Protein AF-A0A2E5F672-F1 (afdb_monomer_lite)

Secondary structure (DSSP, 8-state):
---PPP------HHHHHHHHHHHHHHHHHHHHHHHTT---HHHHHHHHHHHHHHHHTTSS-HHHHHHHHHHHHHHHHHHHHTTTTSHHHHHHHHHHHHHHHHHHHHHHHHHHHHHHHHHHHHHHHHTTT----HHHHHS--HHHHHHHHHHHTT--EEEPPS--GGGGTTGGGSTTT-EEEEEEEETTSSS-EEEEEEEE--BTTB--EEEEEEEEE-TTS-TTPPPPEEEEEEEEPTTTTS-EEEEEEEE-GGGHHHHHHHHH-HHHHHHHHHH-EEEEEEETTTEEEEEEEEEEESS-----SHHHHHHHHHHHHHHHHS---

Structure (mmCIF, N/CA/C/O backbone):
data_AF-A0A2E5F672-F1
#
_entry.id   AF-A0A2E5F672-F1
#
loop_
_atom_site.group_PDB
_atom_site.id
_atom_site.type_symbol
_atom_site.label_atom_id
_atom_site.label_alt_id
_atom_site.label_comp_id
_atom_site.label_asym_id
_atom_site.label_entity_id
_atom_site.label_seq_id
_atom_site.pdbx_PDB_ins_code
_atom_site.Cartn_x
_atom_site.Cartn_y
_atom_site.Cartn_z
_atom_site.occupancy
_atom_site.B_iso_or_equiv
_atom_site.auth_seq_id
_atom_site.auth_comp_id
_atom_site.auth_asym_id
_atom_site.auth_atom_id
_atom_site.pdbx_PDB_model_num
ATOM 1 N N . MET A 1 1 ? -43.386 17.814 69.666 1.00 37.91 1 MET A N 1
ATOM 2 C CA . MET A 1 1 ? -42.452 18.425 68.698 1.00 37.91 1 MET A CA 1
ATOM 3 C C . MET A 1 1 ? -41.967 17.305 67.784 1.00 37.91 1 MET A C 1
ATOM 5 O O . MET A 1 1 ? -41.145 16.505 68.204 1.00 37.91 1 MET A O 1
ATOM 9 N N . VAL A 1 2 ? -42.612 17.131 66.627 1.00 33.97 2 VAL A N 1
ATOM 10 C CA . VAL A 1 2 ? -42.398 15.990 65.718 1.00 33.97 2 VAL A CA 1
ATOM 11 C C . VAL A 1 2 ? -41.401 16.414 64.642 1.00 33.97 2 VAL A C 1
ATOM 13 O O . VAL A 1 2 ? -41.709 17.280 63.827 1.00 33.97 2 VAL A O 1
ATOM 16 N N . LEU A 1 3 ? -40.201 15.833 64.662 1.00 33.72 3 LEU A N 1
ATOM 17 C CA . LEU A 1 3 ? -39.191 16.004 63.618 1.00 33.72 3 LEU A CA 1
ATOM 18 C C . LEU A 1 3 ? -39.599 15.189 62.383 1.00 33.72 3 LEU A C 1
ATOM 20 O O . LEU A 1 3 ? -39.671 13.963 62.435 1.00 33.72 3 LEU A O 1
ATOM 24 N N . HIS A 1 4 ? -39.873 15.886 61.279 1.00 38.38 4 HIS A N 1
ATOM 25 C CA . HIS A 1 4 ? -40.000 15.295 59.949 1.00 38.38 4 HIS A CA 1
ATOM 26 C C . HIS A 1 4 ? -38.628 14.794 59.481 1.00 38.38 4 HIS A C 1
ATOM 28 O O . HIS A 1 4 ? -37.692 15.578 59.326 1.00 38.38 4 HIS A O 1
ATOM 34 N N . GLY A 1 5 ? -38.519 13.486 59.243 1.00 35.78 5 GLY A N 1
ATOM 35 C CA . GLY A 1 5 ? -37.379 12.886 58.559 1.00 35.78 5 GLY A CA 1
ATOM 36 C C . GLY A 1 5 ? -37.403 13.241 57.073 1.00 35.78 5 GLY A C 1
ATOM 37 O O . GLY A 1 5 ? -38.335 12.881 56.357 1.00 35.78 5 GLY A O 1
ATOM 38 N N . ALA A 1 6 ? -36.374 13.948 56.611 1.00 39.25 6 ALA A N 1
ATOM 39 C CA . ALA A 1 6 ? -36.134 14.185 55.195 1.00 39.25 6 ALA A CA 1
ATOM 40 C C . ALA A 1 6 ? -35.612 12.896 54.536 1.00 39.25 6 ALA A C 1
ATOM 42 O O . ALA A 1 6 ? -34.534 12.403 54.867 1.00 39.25 6 ALA A O 1
ATOM 43 N N . HIS A 1 7 ? -36.380 12.355 53.591 1.00 37.78 7 HIS A N 1
ATOM 44 C CA . HIS A 1 7 ? -35.945 11.279 52.705 1.00 37.78 7 HIS A CA 1
ATOM 45 C C . HIS A 1 7 ? -34.949 11.841 51.678 1.00 37.78 7 HIS A C 1
ATOM 47 O O . HIS A 1 7 ? -35.334 12.528 50.733 1.00 37.78 7 HIS A O 1
ATOM 53 N N . LEU A 1 8 ? -33.661 11.540 51.850 1.00 38.91 8 LEU A N 1
ATOM 54 C CA . LEU A 1 8 ? -32.646 11.741 50.814 1.00 38.91 8 LEU A CA 1
ATOM 55 C C . LEU A 1 8 ? -32.784 10.628 49.766 1.00 38.91 8 LEU A C 1
ATOM 57 O O . LEU A 1 8 ? -32.642 9.441 50.057 1.00 38.91 8 LEU A O 1
ATOM 61 N N . SER A 1 9 ? -33.116 11.035 48.544 1.00 47.94 9 SER A N 1
ATOM 62 C CA . SER A 1 9 ? -33.327 10.185 47.376 1.00 47.94 9 SER A CA 1
ATOM 63 C C . SER A 1 9 ? -32.081 9.365 47.029 1.00 47.94 9 SER A C 1
ATOM 65 O O . SER A 1 9 ? -31.012 9.922 46.776 1.00 47.94 9 SER A O 1
ATOM 67 N N . GLY A 1 10 ? -32.239 8.041 46.959 1.00 42.91 10 GLY A N 1
ATOM 68 C CA . GLY A 1 10 ? -31.202 7.109 46.531 1.00 42.91 10 GLY A CA 1
ATOM 69 C C . GLY A 1 10 ? -30.837 7.300 45.061 1.00 42.91 10 GLY A C 1
ATOM 70 O O . GLY A 1 10 ? -31.534 6.830 44.162 1.00 42.91 10 GLY A O 1
ATOM 71 N N . ILE A 1 11 ? -29.713 7.962 44.803 1.00 48.47 11 ILE A N 1
ATOM 72 C CA . ILE A 1 11 ? -29.070 7.919 43.492 1.00 48.47 11 ILE A CA 1
ATOM 73 C C . ILE A 1 11 ? -28.435 6.531 43.370 1.00 48.47 11 ILE A C 1
ATOM 75 O O . ILE A 1 11 ? -27.501 6.199 44.096 1.00 48.47 11 ILE A O 1
ATOM 79 N N . SER A 1 12 ? -28.961 5.691 42.473 1.00 58.66 12 SER A N 1
ATOM 80 C CA . SER A 1 12 ? -28.410 4.353 42.238 1.00 58.66 12 SER A CA 1
ATOM 81 C C . SER A 1 12 ? -26.934 4.453 41.848 1.00 58.66 12 SER A C 1
ATOM 83 O O . SER A 1 12 ? -26.592 5.252 40.971 1.00 58.66 12 SER A O 1
ATOM 85 N N . VAL A 1 13 ? -26.086 3.599 42.422 1.00 55.53 13 VAL A N 1
ATOM 86 C CA . VAL A 1 13 ? -24.633 3.539 42.169 1.00 55.53 13 VAL A CA 1
ATOM 87 C C . VAL A 1 13 ? -24.298 3.542 40.666 1.00 55.53 13 VAL A C 1
ATOM 89 O O . VAL A 1 13 ? -23.354 4.206 40.245 1.00 55.53 13 VAL A O 1
ATOM 92 N N . GLY A 1 14 ? -25.125 2.905 39.827 1.00 54.97 14 GLY A N 1
ATOM 93 C CA . GLY A 1 14 ? -24.949 2.897 38.369 1.00 54.97 14 GLY A CA 1
ATOM 94 C C . GLY A 1 14 ? -25.036 4.276 37.696 1.00 54.97 14 GLY A C 1
ATOM 95 O O . GLY A 1 14 ? -24.309 4.534 36.741 1.00 54.97 14 GLY A O 1
ATOM 96 N N . ARG A 1 15 ? -25.858 5.198 38.217 1.00 55.69 15 ARG A N 1
ATOM 97 C CA . ARG A 1 15 ? -25.961 6.576 37.700 1.00 55.69 15 ARG A CA 1
ATOM 98 C C . ARG A 1 15 ? -24.736 7.412 38.057 1.00 55.69 15 ARG A C 1
ATOM 100 O O . ARG A 1 15 ? -24.274 8.180 37.223 1.00 55.69 15 ARG A O 1
ATOM 107 N N . VAL A 1 16 ? -24.176 7.216 39.251 1.00 59.97 16 VAL A N 1
ATOM 108 C CA . VAL A 1 16 ? -22.933 7.887 39.667 1.00 59.97 16 VAL A CA 1
ATOM 109 C C . VAL A 1 16 ? -21.767 7.436 38.785 1.00 59.97 16 VAL A C 1
ATOM 111 O O . VAL A 1 16 ? -21.009 8.269 38.295 1.00 59.97 16 VAL A O 1
ATOM 114 N N . ILE A 1 17 ? -21.672 6.133 38.499 1.00 59.62 17 ILE A N 1
ATOM 115 C CA . ILE A 1 17 ? -20.639 5.579 37.612 1.00 59.62 17 ILE A CA 1
ATOM 116 C C . ILE A 1 17 ? -20.779 6.122 36.183 1.00 59.62 17 ILE A C 1
ATOM 118 O O . ILE A 1 17 ? -19.780 6.514 35.586 1.00 59.62 17 ILE A O 1
ATOM 122 N N . ALA A 1 18 ? -21.999 6.195 35.643 1.00 55.78 18 ALA A N 1
ATOM 123 C CA . ALA A 1 18 ? -22.232 6.718 34.296 1.00 55.78 18 ALA A CA 1
ATOM 124 C C . ALA A 1 18 ? -21.865 8.208 34.169 1.00 55.78 18 ALA A C 1
ATOM 126 O O . ALA A 1 18 ? -21.240 8.602 33.186 1.00 55.78 18 ALA A O 1
ATOM 127 N N . ILE A 1 19 ? -22.194 9.024 35.177 1.00 62.91 19 ILE A N 1
ATOM 128 C CA . ILE A 1 19 ? -21.843 10.452 35.206 1.00 62.91 19 ILE A CA 1
ATOM 129 C C . ILE A 1 19 ? -20.322 10.632 35.278 1.00 62.91 19 ILE A C 1
ATOM 131 O O . ILE A 1 19 ? -19.763 11.421 34.521 1.00 62.91 19 ILE A O 1
ATOM 135 N N . LEU A 1 20 ? -19.634 9.865 36.130 1.00 60.47 20 LEU A N 1
ATOM 136 C CA . LEU A 1 20 ? -18.173 9.924 36.233 1.00 60.47 20 LEU A CA 1
ATOM 137 C C . LEU A 1 20 ? -17.479 9.451 34.948 1.00 60.47 20 LEU A C 1
ATOM 139 O O . LEU A 1 20 ? -16.497 10.059 34.531 1.00 60.47 20 LEU A O 1
ATOM 143 N N . ALA A 1 21 ? -18.004 8.413 34.290 1.00 61.09 21 ALA A N 1
ATOM 144 C CA . ALA A 1 21 ? -17.495 7.952 33.001 1.00 61.09 21 ALA A CA 1
ATOM 145 C C . ALA A 1 21 ? -17.683 9.010 31.903 1.00 61.09 21 ALA A C 1
ATOM 147 O O . ALA A 1 21 ? -16.760 9.251 31.131 1.00 61.09 21 ALA A O 1
ATOM 148 N N . PHE A 1 22 ? -18.837 9.683 31.863 1.00 59.50 22 PHE A N 1
ATOM 149 C CA . PHE A 1 22 ? -19.094 10.764 30.912 1.00 59.50 22 PHE A CA 1
ATOM 150 C C . PHE A 1 22 ? -18.155 11.956 31.135 1.00 59.50 22 PHE A C 1
ATOM 152 O O . PHE A 1 22 ? -17.544 12.432 30.186 1.00 59.50 22 PHE A O 1
ATOM 159 N N . ILE A 1 23 ? -17.956 12.383 32.388 1.00 62.12 23 ILE A N 1
ATOM 160 C CA . ILE A 1 23 ? -17.014 13.461 32.729 1.00 62.12 23 ILE A CA 1
ATOM 161 C C . ILE A 1 23 ? -15.579 13.077 32.340 1.00 62.12 23 ILE A C 1
ATOM 163 O O . ILE A 1 23 ? -14.858 13.898 31.780 1.00 62.12 23 ILE A O 1
ATOM 167 N N . ALA A 1 24 ? -15.169 11.828 32.585 1.00 58.53 24 ALA A N 1
ATOM 168 C CA . ALA A 1 24 ? -13.842 11.345 32.213 1.00 58.53 24 ALA A CA 1
ATOM 169 C C . ALA A 1 24 ? -13.641 11.286 30.689 1.00 58.53 24 ALA A C 1
ATOM 171 O O . ALA A 1 24 ? -12.571 11.648 30.209 1.00 58.53 24 ALA A O 1
ATOM 172 N N . VAL A 1 25 ? -14.659 10.870 29.927 1.00 53.84 25 VAL A N 1
ATOM 173 C CA . VAL A 1 25 ? -14.614 10.852 28.456 1.00 53.84 25 VAL A CA 1
ATOM 174 C C . VAL A 1 25 ? -14.587 12.271 27.893 1.00 53.84 25 VAL A C 1
ATOM 176 O O . VAL A 1 25 ? -13.768 12.539 27.023 1.00 53.84 25 VAL A O 1
ATOM 179 N N . SER A 1 26 ? -15.399 13.194 28.411 1.00 45.66 26 SER A N 1
ATOM 180 C CA . SER A 1 26 ? -15.383 14.597 27.977 1.00 45.66 26 SER A CA 1
ATOM 181 C C . SER A 1 26 ? -14.050 15.276 28.297 1.00 45.66 26 SER A C 1
ATOM 183 O O . SER A 1 26 ? -13.453 15.884 27.417 1.00 45.66 26 SER A O 1
ATOM 185 N N . ALA A 1 27 ? -13.510 15.078 29.504 1.00 49.91 27 ALA A N 1
ATOM 186 C CA . ALA A 1 27 ? -12.188 15.589 29.863 1.00 49.91 27 ALA A CA 1
ATOM 187 C C . ALA A 1 27 ? -11.070 14.958 29.015 1.00 49.91 27 ALA A C 1
ATOM 189 O O . ALA A 1 27 ? -10.107 15.632 28.659 1.00 49.91 27 ALA A O 1
ATOM 190 N N . TYR A 1 28 ? -11.189 13.674 28.659 1.00 44.94 28 TYR A N 1
ATOM 191 C CA . TYR A 1 28 ? -10.257 13.013 27.747 1.00 44.94 28 TYR A CA 1
ATOM 192 C C . TYR A 1 28 ? -10.353 13.582 26.326 1.00 44.94 28 TYR A C 1
ATOM 194 O O . TYR A 1 28 ? -9.321 13.828 25.712 1.00 44.94 28 TYR A O 1
ATOM 202 N N . LEU A 1 29 ? -11.559 13.839 25.815 1.00 41.09 29 LEU A N 1
ATOM 203 C CA . LEU A 1 29 ? -11.769 14.435 24.494 1.00 41.09 29 LEU A CA 1
ATOM 204 C C . LEU A 1 29 ? -11.240 15.874 24.422 1.00 41.09 29 LEU A C 1
ATOM 206 O O . LEU A 1 29 ? -10.562 16.203 23.451 1.00 41.09 29 LEU A O 1
ATOM 210 N N . ASP A 1 30 ? -11.439 16.683 25.464 1.00 35.91 30 ASP A N 1
ATOM 211 C CA . ASP A 1 30 ? -10.866 18.034 25.557 1.00 35.91 30 ASP A CA 1
ATOM 212 C C . ASP A 1 30 ? -9.329 17.995 25.631 1.00 35.91 30 ASP A C 1
ATOM 214 O O . ASP A 1 30 ? -8.643 18.784 24.980 1.00 35.91 30 ASP A O 1
ATOM 218 N N . VAL A 1 31 ? -8.752 17.030 26.359 1.00 40.56 31 VAL A N 1
ATOM 219 C CA . VAL A 1 31 ? -7.294 16.812 26.404 1.00 40.56 31 VAL A CA 1
ATOM 220 C C . VAL A 1 31 ? -6.748 16.321 25.061 1.00 40.56 31 VAL A C 1
ATOM 222 O O . VAL A 1 31 ? -5.657 16.731 24.669 1.00 40.56 31 VAL A O 1
ATOM 225 N N . VAL A 1 32 ? -7.485 15.484 24.327 1.00 34.91 32 VAL A N 1
ATOM 226 C CA . VAL A 1 32 ? -7.112 15.049 22.971 1.00 34.91 32 VAL A CA 1
ATOM 227 C C . VAL A 1 32 ? -7.189 16.216 21.984 1.00 34.91 32 VAL A C 1
ATOM 229 O O . VAL A 1 32 ? -6.300 16.336 21.145 1.00 34.91 32 VAL A O 1
ATOM 232 N N . HIS A 1 33 ? -8.164 17.121 22.127 1.00 31.34 33 HIS A N 1
ATOM 233 C CA . HIS A 1 33 ? -8.234 18.355 21.337 1.00 31.34 33 HIS A CA 1
ATOM 234 C C . HIS A 1 33 ? -7.035 19.278 21.603 1.00 31.34 33 HIS A C 1
ATOM 236 O O . HIS A 1 33 ? -6.452 19.804 20.665 1.00 31.34 33 HIS A O 1
ATOM 242 N N . VAL A 1 34 ? -6.591 19.402 22.860 1.00 36.34 34 VAL A N 1
ATOM 243 C CA . VAL A 1 34 ? -5.393 20.189 23.224 1.00 36.34 34 VAL A CA 1
ATOM 244 C C . VAL A 1 34 ? -4.081 19.478 22.846 1.00 36.34 34 VAL A C 1
ATOM 246 O O . VAL A 1 34 ? -3.068 20.124 22.594 1.00 36.34 34 VAL A O 1
ATOM 249 N N . SER A 1 35 ? -4.070 18.144 22.787 1.00 34.16 35 SER A N 1
ATOM 250 C CA . SER A 1 35 ? -2.908 17.357 22.347 1.00 34.16 35 SER A CA 1
ATOM 251 C C . SER A 1 35 ? -2.742 17.315 20.825 1.00 34.16 35 SER A C 1
ATOM 253 O O . SER A 1 35 ? -1.660 16.947 20.367 1.00 34.16 35 SER A O 1
ATOM 255 N N . ALA A 1 36 ? -3.772 17.669 20.051 1.00 33.28 36 ALA A N 1
ATOM 256 C CA . ALA A 1 36 ? -3.707 17.723 18.590 1.00 33.28 36 ALA A CA 1
ATOM 257 C C . ALA A 1 36 ? -2.800 18.859 18.075 1.00 33.28 36 ALA A C 1
ATOM 259 O O . ALA A 1 36 ? -2.268 18.754 16.974 1.00 33.28 36 ALA A O 1
ATOM 260 N N . ASP A 1 37 ? -2.541 19.878 18.902 1.00 43.09 37 ASP A N 1
ATOM 261 C CA . ASP A 1 37 ? -1.686 21.025 18.568 1.00 43.09 37 ASP A CA 1
ATOM 262 C C . ASP A 1 37 ? -0.223 20.854 19.017 1.00 43.09 37 ASP A C 1
ATOM 264 O O . ASP A 1 37 ? 0.570 21.787 18.929 1.00 43.09 37 ASP A O 1
ATOM 268 N N . HIS A 1 38 ? 0.185 19.685 19.521 1.00 49.69 38 HIS A N 1
ATOM 269 C CA . HIS A 1 38 ? 1.552 19.474 20.004 1.00 49.69 38 HIS A CA 1
ATOM 270 C C . HIS A 1 38 ? 2.356 18.556 19.090 1.00 49.69 38 HIS A C 1
ATOM 272 O O . HIS A 1 38 ? 2.458 17.350 19.297 1.00 49.69 38 HIS A O 1
ATOM 278 N N . ILE A 1 39 ? 3.003 19.173 18.108 1.00 56.88 39 ILE A N 1
ATOM 279 C CA . ILE A 1 39 ? 4.014 18.527 17.270 1.00 56.88 39 ILE A CA 1
ATOM 280 C C . ILE A 1 39 ? 5.308 18.458 18.059 1.00 56.88 39 ILE A C 1
ATOM 282 O O . ILE A 1 39 ? 5.780 19.461 18.598 1.00 56.88 39 ILE A O 1
ATOM 286 N N . SER A 1 40 ? 5.888 17.268 18.157 1.00 62.19 40 SER A N 1
ATOM 287 C CA . SER A 1 40 ? 7.189 17.118 18.794 1.00 62.19 40 SER A CA 1
ATOM 288 C C . SER A 1 40 ? 8.291 17.714 17.911 1.00 62.19 40 SER A C 1
ATOM 290 O O . SER A 1 40 ? 8.248 17.589 16.691 1.00 62.19 40 SER A O 1
ATOM 292 N N . LYS A 1 41 ? 9.367 18.243 18.515 1.00 61.84 41 LYS A N 1
ATOM 293 C CA . LYS A 1 41 ? 10.566 18.715 17.779 1.00 61.84 41 LYS A CA 1
ATOM 294 C C . LYS A 1 41 ? 11.104 17.694 16.763 1.00 61.84 41 LYS A C 1
ATOM 296 O O . LYS A 1 41 ? 11.729 18.045 15.767 1.00 61.84 41 LYS A O 1
ATOM 301 N N . LYS A 1 42 ? 10.900 16.400 17.034 1.00 62.47 42 LYS A N 1
ATOM 302 C CA . LYS A 1 42 ? 11.301 15.307 16.144 1.00 62.47 42 LYS A CA 1
ATOM 303 C C . LYS A 1 42 ? 10.433 15.248 14.890 1.00 62.47 42 LYS A C 1
ATOM 305 O O . LYS A 1 42 ? 10.960 14.986 13.814 1.00 62.47 42 LYS A O 1
ATOM 310 N N . GLU A 1 43 ? 9.133 15.455 15.040 1.00 59.34 43 GLU A N 1
ATOM 311 C CA . GLU A 1 43 ? 8.205 15.514 13.922 1.00 59.34 43 GLU A CA 1
ATOM 312 C C . GLU A 1 43 ? 8.430 16.811 13.129 1.00 59.34 43 GLU A C 1
ATOM 314 O O . GLU A 1 43 ? 8.578 16.705 11.917 1.00 59.34 43 GLU A O 1
ATOM 319 N N . SER A 1 44 ? 8.653 17.971 13.778 1.00 66.00 44 SER A N 1
ATOM 320 C CA . SER A 1 44 ? 9.041 19.244 13.118 1.00 66.00 44 SER A CA 1
ATOM 321 C C . SER A 1 44 ? 10.162 19.057 12.084 1.00 66.00 44 SER A C 1
ATOM 323 O O . SER A 1 44 ? 10.082 19.552 10.962 1.00 66.00 44 SER A O 1
ATOM 325 N N . ARG A 1 45 ? 11.186 18.260 12.416 1.00 66.69 45 ARG A N 1
ATOM 326 C CA . ARG A 1 45 ? 12.304 17.967 11.505 1.00 66.69 45 ARG A CA 1
ATOM 327 C C . ARG A 1 45 ? 11.928 17.073 10.321 1.00 66.69 45 ARG A C 1
ATOM 329 O O . ARG A 1 45 ? 12.426 17.290 9.224 1.00 66.69 45 ARG A O 1
ATOM 336 N N . VAL A 1 46 ? 11.068 16.074 10.530 1.00 67.94 46 VAL A N 1
ATOM 337 C CA . VAL A 1 46 ? 10.549 15.252 9.421 1.00 67.94 46 VAL A CA 1
ATOM 338 C C . VAL A 1 46 ? 9.745 16.129 8.455 1.00 67.94 46 VAL A C 1
ATOM 340 O O . VAL A 1 46 ? 9.829 15.923 7.249 1.00 67.94 46 VAL A O 1
ATOM 343 N N . TYR A 1 47 ? 9.044 17.147 8.964 1.00 70.88 47 TYR A N 1
ATOM 344 C CA . TYR A 1 47 ? 8.310 18.094 8.124 1.00 70.88 47 TYR A CA 1
ATOM 345 C C . TYR A 1 47 ? 9.212 19.044 7.360 1.00 70.88 47 TYR A C 1
ATOM 347 O O . TYR A 1 47 ? 8.950 19.262 6.185 1.00 70.88 47 TYR A O 1
ATOM 355 N N . LEU A 1 48 ? 10.296 19.536 7.962 1.00 76.62 48 LEU A N 1
ATOM 356 C CA . LEU A 1 48 ? 11.318 20.286 7.223 1.00 76.62 48 LEU A CA 1
ATOM 357 C C . LEU A 1 48 ? 11.832 19.483 6.018 1.00 76.62 48 LEU A C 1
ATOM 359 O O . LEU A 1 48 ? 11.867 19.995 4.906 1.00 76.62 48 LEU A O 1
ATOM 363 N N . GLU A 1 49 ? 12.135 18.194 6.205 1.00 74.94 49 GLU A N 1
ATOM 364 C CA . GLU A 1 49 ? 12.589 17.313 5.118 1.00 74.94 49 GLU A CA 1
ATOM 365 C C . GLU A 1 49 ? 11.509 17.022 4.054 1.00 74.94 49 GLU A C 1
ATOM 367 O O . GLU A 1 49 ? 11.839 16.669 2.918 1.00 74.94 49 GLU A O 1
ATOM 372 N N . GLU A 1 50 ? 10.224 17.096 4.408 1.00 72.94 50 GLU A N 1
ATOM 373 C CA . GLU A 1 50 ? 9.098 16.927 3.478 1.00 72.94 50 GLU A CA 1
ATOM 374 C C . GLU A 1 50 ? 8.844 18.218 2.689 1.00 72.94 50 GLU A C 1
ATOM 376 O O . GLU A 1 50 ? 8.804 18.169 1.466 1.00 72.94 50 GLU A O 1
ATOM 381 N N . ILE A 1 51 ? 8.804 19.372 3.361 1.00 73.25 51 ILE A N 1
ATOM 382 C CA . ILE A 1 51 ? 8.641 20.705 2.756 1.00 73.25 51 ILE A CA 1
ATOM 383 C C . ILE A 1 51 ? 9.779 21.009 1.779 1.00 73.25 51 ILE A C 1
ATOM 385 O O . ILE A 1 51 ? 9.531 21.461 0.663 1.00 73.25 51 ILE A O 1
ATOM 389 N N . ASP A 1 52 ? 11.021 20.702 2.161 1.00 77.62 52 ASP A N 1
ATOM 390 C CA . ASP A 1 52 ? 12.186 20.850 1.285 1.00 77.62 52 ASP A CA 1
ATOM 391 C C . ASP A 1 52 ? 12.089 19.970 0.040 1.00 77.62 52 ASP A C 1
ATOM 393 O O . ASP A 1 52 ? 12.581 20.342 -1.025 1.00 77.62 52 ASP A O 1
ATOM 397 N N . ARG A 1 53 ? 11.510 18.773 0.174 1.00 75.31 53 ARG A N 1
ATOM 398 C CA . ARG A 1 53 ? 11.338 17.845 -0.946 1.00 75.31 53 ARG A CA 1
ATOM 399 C C . ARG A 1 53 ? 10.274 18.360 -1.905 1.00 75.31 53 ARG A C 1
ATOM 401 O O . ARG A 1 53 ? 10.575 18.447 -3.088 1.00 75.31 53 ARG A O 1
ATOM 408 N N . GLU A 1 54 ? 9.117 18.757 -1.374 1.00 74.00 54 GLU A N 1
ATOM 409 C CA . GLU A 1 54 ? 8.000 19.330 -2.140 1.00 74.00 54 GLU A CA 1
ATOM 410 C C . GLU A 1 54 ? 8.407 20.629 -2.867 1.00 74.00 54 GLU A C 1
ATOM 412 O O . GLU A 1 54 ? 7.968 20.927 -3.974 1.00 74.00 54 GLU A O 1
ATOM 417 N N . TYR A 1 55 ? 9.286 21.437 -2.270 1.00 78.38 55 TYR A N 1
ATOM 418 C CA . TYR A 1 55 ? 9.817 22.616 -2.955 1.00 78.38 55 TYR A CA 1
ATOM 419 C C . TYR A 1 55 ? 10.805 22.244 -4.068 1.00 78.38 55 TYR A C 1
ATOM 421 O O . TYR A 1 55 ? 10.765 22.810 -5.158 1.00 78.38 55 TYR A O 1
ATOM 429 N N . LYS A 1 56 ? 11.684 21.263 -3.825 1.00 77.69 56 LYS A N 1
ATOM 430 C CA . LYS A 1 56 ? 12.688 20.817 -4.806 1.00 77.69 56 LYS A CA 1
ATOM 431 C C . LYS A 1 56 ? 12.090 20.082 -6.002 1.00 77.69 56 LYS A C 1
ATOM 433 O O . LYS A 1 56 ? 12.671 20.150 -7.081 1.00 77.69 56 LYS A O 1
ATOM 438 N N . ASP A 1 57 ? 10.989 19.361 -5.816 1.00 72.50 57 ASP A N 1
ATOM 439 C CA . ASP A 1 57 ? 10.291 18.662 -6.901 1.00 72.50 57 ASP A CA 1
ATOM 440 C C . ASP A 1 57 ? 9.276 19.549 -7.645 1.00 72.50 57 ASP A C 1
ATOM 442 O O . ASP A 1 57 ? 8.716 19.122 -8.653 1.00 72.50 57 ASP A O 1
ATOM 446 N N . GLY A 1 58 ? 9.103 20.802 -7.208 1.00 72.81 58 GLY A N 1
ATOM 447 C CA . GLY A 1 58 ? 8.235 21.791 -7.847 1.00 72.81 58 GLY A CA 1
ATOM 448 C C . GLY A 1 58 ? 6.755 21.657 -7.488 1.00 72.81 58 GLY A C 1
ATOM 449 O O . GLY A 1 58 ? 5.936 22.398 -8.030 1.00 72.81 58 GLY A O 1
ATOM 450 N N . THR A 1 59 ? 6.398 20.756 -6.570 1.00 61.41 59 THR A N 1
ATOM 451 C CA . THR A 1 59 ? 5.015 20.594 -6.094 1.00 61.41 59 THR A CA 1
ATOM 452 C C . THR A 1 59 ? 4.585 21.696 -5.119 1.00 61.41 59 THR A C 1
ATOM 454 O O . THR A 1 59 ? 3.389 21.867 -4.868 1.00 61.41 59 THR A O 1
ATOM 457 N N . LEU A 1 60 ? 5.536 22.481 -4.598 1.00 67.56 60 LEU A N 1
ATOM 458 C CA . LEU A 1 60 ? 5.298 23.588 -3.676 1.00 67.56 60 LEU A CA 1
ATOM 459 C C . LEU A 1 60 ? 5.780 24.928 -4.240 1.00 67.56 60 LEU A C 1
ATOM 461 O O . LEU A 1 60 ? 6.939 25.072 -4.629 1.00 67.56 60 LEU A O 1
ATOM 465 N N . SER A 1 61 ? 4.903 25.936 -4.233 1.00 80.19 61 SER A N 1
ATOM 466 C CA . SER A 1 61 ? 5.271 27.294 -4.643 1.00 80.19 61 SER A CA 1
ATOM 467 C C . SER A 1 61 ? 6.251 27.934 -3.649 1.00 80.19 61 SER A C 1
ATOM 469 O O . SER A 1 61 ? 6.294 27.573 -2.472 1.00 80.19 61 SER A O 1
ATOM 471 N N . ALA A 1 62 ? 7.029 28.921 -4.100 1.00 78.50 62 ALA A N 1
ATOM 472 C CA . ALA A 1 62 ? 7.954 29.648 -3.226 1.00 78.50 62 ALA A CA 1
ATOM 473 C C . ALA A 1 62 ? 7.230 30.397 -2.088 1.00 78.50 62 ALA A C 1
ATOM 475 O O . ALA A 1 62 ? 7.756 30.501 -0.977 1.00 78.50 62 ALA A O 1
ATOM 476 N N . GLU A 1 63 ? 6.017 30.891 -2.350 1.00 77.12 63 GLU A N 1
ATOM 477 C CA . GLU A 1 63 ? 5.177 31.560 -1.352 1.00 77.12 63 GLU A CA 1
ATOM 478 C C . GLU A 1 63 ? 4.681 30.567 -0.294 1.00 77.12 63 GLU A C 1
ATOM 480 O O . GLU A 1 63 ? 4.835 30.815 0.905 1.00 77.12 63 GLU A O 1
ATOM 485 N N . ASP A 1 64 ? 4.186 29.402 -0.724 1.00 74.44 64 ASP A N 1
ATOM 486 C CA . ASP A 1 64 ? 3.724 28.344 0.180 1.00 74.44 64 ASP A CA 1
ATOM 487 C C . ASP A 1 64 ? 4.873 27.741 0.993 1.00 74.44 64 ASP A C 1
ATOM 489 O O . ASP A 1 64 ? 4.706 27.436 2.175 1.00 74.44 64 ASP A O 1
ATOM 493 N N . TYR A 1 65 ? 6.052 27.592 0.386 1.00 79.56 65 TYR A N 1
ATOM 494 C CA . TYR A 1 65 ? 7.270 27.147 1.061 1.00 79.56 65 TYR A CA 1
ATOM 495 C C . TYR A 1 65 ? 7.642 28.092 2.206 1.00 79.56 65 TYR A C 1
ATOM 497 O O . TYR A 1 65 ? 7.829 27.653 3.342 1.00 79.56 65 TYR A O 1
ATOM 505 N N . LYS A 1 66 ? 7.657 29.404 1.944 1.00 81.12 66 LYS A N 1
ATOM 506 C CA . LYS A 1 66 ? 7.950 30.417 2.963 1.00 81.12 66 LYS A CA 1
ATOM 507 C C . LYS A 1 66 ? 6.898 30.436 4.075 1.00 81.12 66 LYS A C 1
ATOM 509 O O . LYS A 1 66 ? 7.262 30.493 5.246 1.00 81.12 66 LYS A O 1
ATOM 514 N N . ALA A 1 67 ? 5.613 30.344 3.731 1.00 75.81 67 ALA A N 1
ATOM 515 C CA . ALA A 1 67 ? 4.530 30.286 4.713 1.00 75.81 67 ALA A CA 1
ATOM 516 C C . ALA A 1 67 ? 4.617 29.037 5.610 1.00 75.81 67 ALA A C 1
ATOM 518 O O . ALA A 1 67 ? 4.406 29.118 6.821 1.00 75.81 67 ALA A O 1
ATOM 519 N N . LYS A 1 68 ? 4.971 27.884 5.032 1.00 78.69 68 LYS A N 1
ATOM 520 C CA . LYS A 1 68 ? 5.175 26.620 5.752 1.00 78.69 68 LYS A CA 1
ATOM 521 C C . LYS A 1 68 ? 6.388 26.663 6.687 1.00 78.69 68 LYS A C 1
ATOM 523 O O . LYS A 1 68 ? 6.280 26.186 7.816 1.00 78.69 68 LYS A O 1
ATOM 528 N N . LEU A 1 69 ? 7.505 27.252 6.249 1.00 82.19 69 LEU A N 1
ATOM 529 C CA . LEU A 1 69 ? 8.684 27.464 7.097 1.00 82.19 69 LEU A CA 1
ATOM 530 C C . LEU A 1 69 ? 8.380 28.404 8.264 1.00 82.19 69 LEU A C 1
ATOM 532 O O . LEU A 1 69 ? 8.637 28.043 9.409 1.00 82.19 69 LEU A O 1
ATOM 536 N N . GLN A 1 70 ? 7.761 29.555 7.986 1.00 81.19 70 GLN A N 1
ATOM 537 C CA . GLN A 1 70 ? 7.412 30.533 9.016 1.00 81.19 70 GLN A CA 1
ATOM 538 C C . GLN A 1 70 ? 6.501 29.921 10.085 1.00 81.19 70 GLN A C 1
ATOM 540 O O . GLN A 1 70 ? 6.703 30.126 11.275 1.00 81.19 70 GLN A O 1
ATOM 545 N N . TRP A 1 71 ? 5.519 29.119 9.672 1.00 80.94 71 TRP A N 1
ATOM 546 C CA . TRP A 1 71 ? 4.632 28.451 10.615 1.00 80.94 71 TRP A CA 1
ATOM 547 C C . TRP A 1 71 ? 5.364 27.441 11.510 1.00 80.94 71 TRP A C 1
ATOM 549 O O . TRP A 1 71 ? 5.067 27.362 12.701 1.00 80.94 71 TRP A O 1
ATOM 559 N N . LEU A 1 72 ? 6.328 26.685 10.967 1.00 78.94 72 LEU A N 1
ATOM 560 C CA . LEU A 1 72 ? 7.150 25.762 11.758 1.00 78.94 72 LEU A CA 1
ATOM 561 C C . LEU A 1 72 ? 8.037 26.507 12.761 1.00 78.94 72 LEU A C 1
ATOM 563 O O . LEU A 1 72 ? 8.154 26.068 13.903 1.00 78.94 72 LEU A O 1
ATOM 567 N N . GLU A 1 73 ? 8.622 27.634 12.355 1.00 80.81 73 GLU A N 1
ATOM 568 C CA . GLU A 1 73 ? 9.415 28.496 13.235 1.00 80.81 73 GLU A CA 1
ATOM 569 C C . GLU A 1 73 ? 8.561 29.082 14.368 1.00 80.81 73 GLU A C 1
ATOM 571 O O . GLU A 1 73 ? 8.932 28.977 15.540 1.00 80.81 73 GLU A O 1
ATOM 576 N N . ASP A 1 74 ? 7.377 29.612 14.046 1.00 77.69 74 ASP A N 1
ATOM 577 C CA . ASP A 1 74 ? 6.427 30.152 15.024 1.00 77.69 74 ASP A CA 1
ATOM 578 C C . ASP A 1 74 ? 5.935 29.067 16.000 1.00 77.69 74 ASP A C 1
ATOM 580 O O . ASP A 1 74 ? 5.712 29.324 17.189 1.00 77.69 74 ASP A O 1
ATOM 584 N N . HIS A 1 75 ? 5.758 27.840 15.505 1.00 74.19 75 HIS A N 1
ATOM 585 C CA . HIS A 1 75 ? 5.360 26.685 16.304 1.00 74.19 75 HIS A CA 1
ATOM 586 C C . HIS A 1 75 ? 6.466 26.244 17.271 1.00 74.19 75 HIS A C 1
ATOM 588 O O . HIS A 1 75 ? 6.218 26.077 18.470 1.00 74.19 75 HIS A O 1
ATOM 594 N N . ASP A 1 76 ? 7.702 26.110 16.785 1.00 71.06 76 ASP A N 1
ATOM 595 C CA . ASP A 1 76 ? 8.857 25.732 17.605 1.00 71.06 76 ASP A CA 1
ATOM 596 C C . ASP A 1 76 ? 9.209 26.822 18.641 1.00 71.06 76 ASP A C 1
ATOM 598 O O . ASP A 1 76 ? 9.600 26.492 19.767 1.00 71.06 76 ASP A O 1
ATOM 602 N N . ALA A 1 77 ? 8.998 28.104 18.318 1.00 73.19 77 ALA A N 1
ATOM 603 C CA . ALA A 1 77 ? 9.154 29.221 19.253 1.00 73.19 77 ALA A CA 1
ATOM 604 C C . ALA A 1 77 ? 8.144 29.154 20.415 1.00 73.19 77 ALA A C 1
ATOM 606 O O . ALA A 1 77 ? 8.527 29.261 21.584 1.00 73.19 77 ALA A O 1
ATOM 607 N N . LYS A 1 78 ? 6.866 28.869 20.124 1.00 66.94 78 LYS A N 1
ATOM 608 C CA . LYS A 1 78 ? 5.810 28.708 21.145 1.00 66.94 78 LYS A CA 1
ATOM 609 C C . LYS A 1 78 ? 6.051 27.523 22.085 1.00 66.94 78 LYS A C 1
ATOM 611 O O . LYS A 1 78 ? 5.642 27.566 23.248 1.00 66.94 78 LYS A O 1
ATOM 616 N N . LEU A 1 79 ? 6.738 26.476 21.624 1.00 61.47 79 LEU A N 1
ATOM 617 C CA . LEU A 1 79 ? 7.165 25.359 22.475 1.00 61.47 79 LEU A CA 1
ATOM 618 C C . LEU A 1 79 ? 8.278 25.750 23.467 1.00 61.47 79 LEU A C 1
ATOM 620 O O . LEU A 1 79 ? 8.427 25.081 24.491 1.00 61.47 79 LEU A O 1
ATOM 624 N N . GLY A 1 80 ? 9.047 26.808 23.183 1.00 55.56 80 GLY A N 1
ATOM 625 C CA . GLY A 1 80 ? 10.134 27.305 24.033 1.00 55.56 80 GLY A CA 1
ATOM 626 C C . GLY A 1 80 ? 9.679 28.183 25.204 1.00 55.56 80 GLY A C 1
ATOM 627 O O . GLY A 1 80 ? 10.237 28.072 26.290 1.00 55.56 80 GLY A O 1
ATOM 628 N N . GLU A 1 81 ? 8.644 29.008 25.025 1.00 51.50 81 GLU A N 1
ATOM 629 C CA . GLU A 1 81 ? 8.199 29.973 26.051 1.00 51.50 81 GLU A CA 1
ATOM 630 C C . GLU A 1 81 ? 7.240 29.388 27.107 1.00 51.50 81 GLU A C 1
ATOM 632 O O . GLU A 1 81 ? 7.088 29.933 28.200 1.00 51.50 81 GLU A O 1
ATOM 637 N N . GLY A 1 82 ? 6.584 28.259 26.826 1.00 46.38 82 GLY A N 1
ATOM 638 C CA . GLY A 1 82 ? 5.538 27.704 27.695 1.00 46.38 82 GLY A CA 1
ATOM 639 C C . GLY A 1 82 ? 6.004 26.749 28.802 1.00 46.38 82 GLY A C 1
ATOM 640 O O . GLY A 1 82 ? 5.157 26.246 29.550 1.00 46.38 82 GLY A O 1
ATOM 641 N N . SER A 1 83 ? 7.302 26.430 28.897 1.00 45.88 83 SER A N 1
ATOM 642 C CA . SER A 1 83 ? 7.753 25.264 29.670 1.00 45.88 83 SER A CA 1
ATOM 643 C C . SER A 1 83 ? 7.924 25.484 31.169 1.00 45.88 83 SER A C 1
ATOM 645 O O . SER A 1 83 ? 7.900 24.488 31.885 1.00 45.88 83 SER A O 1
ATOM 647 N N . ASP A 1 84 ? 8.069 26.715 31.665 1.00 44.97 84 ASP A N 1
ATOM 648 C CA . ASP A 1 84 ? 8.447 26.920 33.077 1.00 44.97 84 ASP A CA 1
ATOM 649 C C . ASP A 1 84 ? 7.326 27.445 33.980 1.00 44.97 84 ASP A C 1
ATOM 651 O O . ASP A 1 84 ? 7.251 27.035 35.131 1.00 44.97 84 ASP A O 1
ATOM 655 N N . VAL A 1 85 ? 6.351 28.203 33.469 1.00 42.69 85 VAL A N 1
ATOM 656 C CA . VAL A 1 85 ? 5.250 28.726 34.312 1.00 42.69 85 VAL A CA 1
ATOM 657 C C . VAL A 1 85 ? 4.086 27.727 34.465 1.00 42.69 85 VAL A C 1
ATOM 659 O O . VAL A 1 85 ? 3.344 27.759 35.444 1.00 42.69 85 VAL A O 1
ATOM 662 N N . LYS A 1 86 ? 3.920 26.778 33.530 1.00 41.38 86 LYS A N 1
ATOM 663 C CA . LYS A 1 86 ? 2.817 25.789 33.554 1.00 41.38 86 LYS A CA 1
ATOM 664 C C . LYS A 1 86 ? 3.140 24.479 34.288 1.00 41.38 86 LYS A C 1
ATOM 666 O O . LYS A 1 86 ? 2.230 23.665 34.445 1.00 41.38 86 LYS A O 1
ATOM 671 N N . LYS A 1 87 ? 4.383 24.244 34.728 1.00 45.31 87 LYS A N 1
ATOM 672 C CA . LYS A 1 87 ? 4.781 22.996 35.416 1.00 45.31 87 LYS A CA 1
ATOM 673 C C . LYS A 1 87 ? 4.194 22.883 36.829 1.00 45.31 87 LYS A C 1
ATOM 675 O O . LYS A 1 87 ? 3.752 21.796 37.199 1.00 45.31 87 LYS A O 1
ATOM 680 N N . ASP A 1 88 ? 4.077 23.989 37.560 1.00 42.19 88 ASP A N 1
ATOM 681 C CA . ASP A 1 88 ? 3.718 23.941 38.986 1.00 42.19 88 ASP A CA 1
ATOM 682 C C . ASP A 1 88 ? 2.214 23.773 39.244 1.00 42.19 88 ASP A C 1
ATOM 684 O O . ASP A 1 88 ? 1.816 22.966 40.081 1.00 42.19 88 ASP A O 1
ATOM 688 N N . VAL A 1 89 ? 1.351 24.423 38.456 1.00 42.88 89 VAL A N 1
ATOM 689 C CA . VAL A 1 89 ? -0.115 24.262 38.577 1.00 42.88 89 VAL A CA 1
ATOM 690 C C . VAL A 1 89 ? -0.595 22.935 37.961 1.00 42.88 89 VAL A C 1
ATOM 692 O O . VAL A 1 89 ? -1.576 22.335 38.414 1.00 42.88 89 VAL A O 1
ATOM 695 N N . ARG A 1 90 ? 0.125 22.423 36.948 1.00 45.78 90 ARG A N 1
ATOM 696 C CA . ARG A 1 90 ? -0.161 21.115 36.339 1.00 45.78 90 ARG A CA 1
ATOM 697 C C . ARG A 1 90 ? 0.275 19.948 37.226 1.00 45.78 90 ARG A C 1
ATOM 699 O O . ARG A 1 90 ? -0.430 18.948 37.199 1.00 45.78 90 ARG A O 1
ATOM 706 N N . SER A 1 91 ? 1.349 20.044 38.019 1.00 48.25 91 SER A N 1
ATOM 707 C CA . SER A 1 91 ? 1.857 18.898 38.801 1.00 48.25 91 SER A CA 1
ATOM 708 C C . SER A 1 91 ? 0.883 18.429 39.889 1.00 48.25 91 SER A C 1
ATOM 710 O O . SER A 1 91 ? 0.659 17.230 40.030 1.00 48.25 91 SER A O 1
ATOM 712 N N . VAL A 1 92 ? 0.223 19.356 40.588 1.00 48.50 92 VAL A N 1
ATOM 713 C CA . VAL A 1 92 ? -0.715 19.029 41.676 1.00 48.50 92 VAL A CA 1
ATOM 714 C C . VAL A 1 92 ? -2.033 18.474 41.125 1.00 48.50 92 VAL A C 1
ATOM 716 O O . VAL A 1 92 ? -2.543 17.466 41.615 1.00 48.50 92 VAL A O 1
ATOM 719 N N . SER A 1 93 ? -2.544 19.063 40.039 1.00 49.50 93 SER A N 1
ATOM 720 C CA . SER A 1 93 ? -3.774 18.601 39.377 1.00 49.50 93 SER A CA 1
ATOM 721 C C . SER A 1 93 ? -3.571 17.259 38.658 1.00 49.50 93 SER A C 1
ATOM 723 O O . SER A 1 93 ? -4.425 16.376 38.738 1.00 49.50 93 SER A O 1
ATOM 725 N N . TRP A 1 94 ? -2.410 17.049 38.019 1.00 46.88 94 TRP A N 1
ATOM 726 C CA . TRP A 1 94 ? -2.036 15.755 37.441 1.00 46.88 94 TRP A CA 1
ATOM 727 C C . TRP A 1 94 ? -1.724 14.700 38.499 1.00 46.88 94 TRP A C 1
ATOM 729 O O . TRP A 1 94 ? -1.992 13.535 38.244 1.00 46.88 94 TRP A O 1
ATOM 739 N N . ALA A 1 95 ? -1.203 15.038 39.681 1.00 50.19 95 ALA A N 1
ATOM 740 C CA . ALA A 1 95 ? -0.943 14.044 40.727 1.00 50.19 95 ALA A CA 1
ATOM 741 C C . ALA A 1 95 ? -2.242 13.393 41.232 1.00 50.19 95 ALA A C 1
ATOM 743 O O . ALA A 1 95 ? -2.303 12.171 41.378 1.00 50.19 95 ALA A O 1
ATOM 744 N N . ILE A 1 96 ? -3.301 14.187 41.415 1.00 53.94 96 ILE A N 1
ATOM 745 C CA . ILE A 1 96 ? -4.616 13.710 41.874 1.00 53.94 96 ILE A CA 1
ATOM 746 C C . ILE A 1 96 ? -5.362 12.984 40.744 1.00 53.94 96 ILE A C 1
ATOM 748 O O . ILE A 1 96 ? -5.925 11.906 40.948 1.00 53.94 96 ILE A O 1
ATOM 752 N N . LEU A 1 97 ? -5.327 13.527 39.522 1.00 49.00 97 LEU A N 1
ATOM 753 C CA . LEU A 1 97 ? -5.984 12.897 38.376 1.00 49.00 97 LEU A CA 1
ATOM 754 C C . LEU A 1 97 ? -5.259 11.610 37.943 1.00 49.00 97 LEU A C 1
ATOM 756 O O . LEU A 1 97 ? -5.908 10.614 37.636 1.00 49.00 97 LEU A O 1
ATOM 760 N N . SER A 1 98 ? -3.922 11.585 37.979 1.00 47.03 98 SER A N 1
ATOM 761 C CA . SER A 1 98 ? -3.130 10.396 37.644 1.00 47.03 98 SER A CA 1
ATOM 762 C C . SER A 1 98 ? -3.288 9.290 38.672 1.00 47.03 98 SER A C 1
ATOM 764 O O . SER A 1 98 ? -3.304 8.138 38.265 1.00 47.03 98 SER A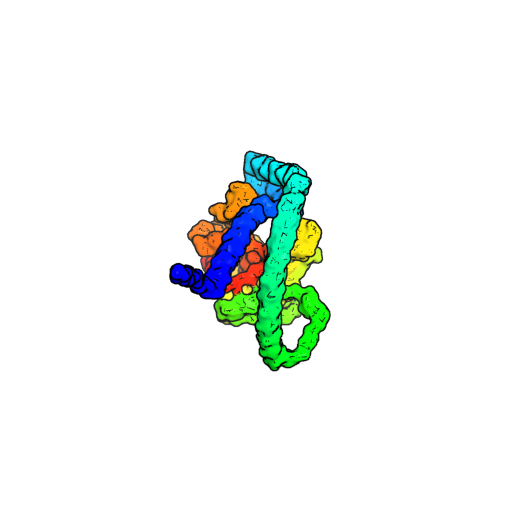 O 1
ATOM 766 N N . THR A 1 99 ? -3.473 9.575 39.963 1.00 55.50 99 THR A N 1
ATOM 767 C CA . THR A 1 99 ? -3.736 8.518 40.956 1.00 55.50 99 THR A CA 1
ATOM 768 C C . THR A 1 99 ? -5.109 7.884 40.747 1.00 55.50 99 THR A C 1
ATOM 770 O O . THR A 1 99 ? -5.207 6.658 40.718 1.00 55.50 99 THR A O 1
ATOM 773 N N . LEU A 1 100 ? -6.154 8.678 40.498 1.00 53.91 100 LEU A N 1
ATOM 774 C CA . LEU A 1 100 ? -7.498 8.155 40.218 1.00 53.91 100 LEU A CA 1
ATOM 775 C C . LEU A 1 100 ? -7.567 7.403 38.881 1.00 53.91 100 LEU A C 1
ATOM 777 O O . LEU A 1 100 ? -8.090 6.288 38.828 1.00 53.91 100 LEU A O 1
ATOM 781 N N . ILE A 1 101 ? -6.973 7.958 37.819 1.00 54.56 101 ILE A N 1
ATOM 782 C CA . ILE A 1 101 ? -6.852 7.280 36.522 1.00 54.56 101 ILE A CA 1
ATOM 783 C C . ILE A 1 101 ? -5.988 6.027 36.665 1.00 54.56 101 ILE A C 1
ATOM 785 O O . ILE A 1 101 ? -6.343 5.003 36.100 1.00 54.56 101 ILE A O 1
ATOM 789 N N . SER A 1 102 ? -4.913 6.041 37.458 1.00 49.09 102 SER A N 1
ATOM 790 C CA . SER A 1 102 ? -4.089 4.848 37.693 1.00 49.09 102 SER A CA 1
ATOM 791 C C . SER A 1 102 ? -4.871 3.759 38.410 1.00 49.09 102 SER A C 1
ATOM 793 O O . SER A 1 102 ? -4.741 2.605 38.036 1.00 49.09 102 SER A O 1
ATOM 795 N N . ILE A 1 103 ? -5.730 4.080 39.380 1.00 65.94 103 ILE A N 1
ATOM 796 C CA . ILE A 1 103 ? -6.569 3.075 40.053 1.00 65.94 103 ILE A CA 1
ATOM 797 C C . ILE A 1 103 ? -7.595 2.482 39.078 1.00 65.94 103 ILE A C 1
ATOM 799 O O . ILE A 1 103 ? -7.769 1.264 39.039 1.00 65.94 103 ILE A O 1
ATOM 803 N N . ILE A 1 104 ? -8.232 3.313 38.246 1.00 63.72 104 ILE A N 1
ATOM 804 C CA . ILE A 1 104 ? -9.216 2.860 37.249 1.00 63.72 104 ILE A CA 1
ATOM 805 C C . ILE A 1 104 ? -8.540 2.065 36.130 1.00 63.72 104 ILE A C 1
ATOM 807 O O . ILE A 1 104 ? -9.023 0.999 35.765 1.00 63.72 104 ILE A O 1
ATOM 811 N N . VAL A 1 105 ? -7.407 2.535 35.608 1.00 56.91 105 VAL A N 1
ATOM 812 C CA . VAL A 1 105 ? -6.628 1.861 34.563 1.00 56.91 105 VAL A CA 1
ATOM 813 C C . VAL A 1 105 ? -6.006 0.589 35.110 1.00 56.91 105 VAL A C 1
ATOM 815 O O . VAL A 1 105 ? -6.064 -0.415 34.422 1.00 56.91 105 VAL A O 1
ATOM 818 N N . VAL A 1 106 ? -5.484 0.562 36.339 1.00 57.47 106 VAL A N 1
ATOM 819 C CA . VAL A 1 106 ? -4.984 -0.670 36.967 1.00 57.47 106 VAL A CA 1
ATOM 820 C C . VAL A 1 106 ? -6.132 -1.633 37.223 1.00 57.47 106 VAL A C 1
ATOM 822 O O . VAL A 1 106 ? -5.972 -2.802 36.914 1.00 57.47 106 VAL A O 1
ATOM 825 N N . GLY A 1 107 ? -7.296 -1.180 37.697 1.00 62.56 107 GLY A N 1
ATOM 826 C CA . GLY A 1 107 ? -8.479 -2.022 37.895 1.00 62.56 107 GLY A CA 1
ATOM 827 C C . GLY A 1 107 ? -9.035 -2.588 36.585 1.00 62.56 107 GLY A C 1
ATOM 828 O O . GLY A 1 107 ? -9.265 -3.792 36.477 1.00 62.56 107 GLY A O 1
ATOM 829 N N . ALA A 1 108 ? -9.169 -1.752 35.555 1.00 58.44 108 ALA A N 1
ATOM 830 C CA . ALA A 1 108 ? -9.579 -2.148 34.212 1.00 58.44 108 ALA A CA 1
ATOM 831 C C . ALA A 1 108 ? -8.526 -3.036 33.544 1.00 58.44 108 ALA A C 1
ATOM 833 O O . ALA A 1 108 ? -8.885 -4.023 32.915 1.00 58.44 108 ALA A O 1
ATOM 834 N N . PHE A 1 109 ? -7.236 -2.758 33.736 1.00 52.91 109 PHE A N 1
ATOM 835 C CA . PHE A 1 109 ? -6.130 -3.592 33.276 1.00 52.91 109 PHE A CA 1
ATOM 836 C C . PHE A 1 109 ? -6.086 -4.912 34.036 1.00 52.91 109 PHE A C 1
ATOM 838 O O . PHE A 1 109 ? -5.808 -5.927 33.420 1.00 52.91 109 PHE A O 1
ATOM 845 N N . PHE A 1 110 ? -6.410 -4.962 35.331 1.00 59.66 110 PHE A N 1
ATOM 846 C CA . PHE A 1 110 ? -6.484 -6.208 36.095 1.00 59.66 110 PHE A CA 1
ATOM 847 C C . PHE A 1 110 ? -7.694 -7.036 35.665 1.00 59.66 110 PHE A C 1
ATOM 849 O O . PHE A 1 110 ? -7.549 -8.226 35.410 1.00 59.66 110 PHE A O 1
ATOM 856 N N . ALA A 1 111 ? -8.861 -6.414 35.481 1.00 62.03 111 ALA A N 1
ATOM 857 C CA . ALA A 1 111 ? -10.058 -7.065 34.956 1.00 62.03 111 ALA A CA 1
ATOM 858 C C . ALA A 1 111 ? -9.852 -7.550 33.511 1.00 62.03 111 ALA A C 1
ATOM 860 O O . ALA A 1 111 ? -10.169 -8.693 33.183 1.00 62.03 111 ALA A O 1
ATOM 861 N N . MET A 1 112 ? -9.243 -6.724 32.657 1.00 58.91 112 MET A N 1
ATOM 862 C CA . MET A 1 112 ? -8.870 -7.069 31.287 1.00 58.91 112 MET A CA 1
ATOM 863 C C . MET A 1 112 ? -7.786 -8.144 31.271 1.00 58.91 112 MET A C 1
ATOM 865 O O . MET A 1 112 ? -7.880 -9.059 30.470 1.00 58.91 112 MET A O 1
ATOM 869 N N . ARG A 1 113 ? -6.806 -8.115 32.177 1.00 51.81 113 ARG A N 1
ATOM 870 C CA . ARG A 1 113 ? -5.757 -9.136 32.309 1.00 51.81 113 ARG A CA 1
ATOM 871 C C . ARG A 1 113 ? -6.308 -10.447 32.849 1.00 51.81 113 ARG A C 1
ATOM 873 O O . ARG A 1 113 ? -5.857 -11.487 32.395 1.00 51.81 113 ARG A O 1
ATOM 880 N N . ILE A 1 114 ? -7.298 -10.434 33.739 1.00 61.16 114 ILE A N 1
ATOM 881 C CA . ILE A 1 114 ? -8.032 -11.635 34.165 1.00 61.16 114 ILE A CA 1
ATOM 882 C C . ILE A 1 114 ? -8.842 -12.190 32.984 1.00 61.16 114 ILE A C 1
ATOM 884 O O . ILE A 1 114 ? -8.770 -13.382 32.695 1.00 61.16 114 ILE A O 1
ATOM 888 N N . ARG A 1 115 ? -9.524 -11.328 32.221 1.00 61.84 115 ARG A N 1
ATOM 889 C CA . ARG A 1 115 ? -10.302 -11.718 31.032 1.00 61.84 115 ARG A CA 1
ATOM 890 C C . ARG A 1 115 ? -9.418 -12.225 29.883 1.00 61.84 115 ARG A C 1
ATOM 892 O O . ARG A 1 115 ? -9.770 -13.196 29.220 1.00 61.84 115 ARG A O 1
ATOM 899 N N . LEU A 1 116 ? -8.248 -11.618 29.683 1.00 47.44 116 LEU A N 1
ATOM 900 C CA . LEU A 1 116 ? -7.218 -12.035 28.730 1.00 47.44 116 LEU A CA 1
ATOM 901 C C . LEU A 1 116 ? -6.473 -13.280 29.212 1.00 47.44 116 LEU A C 1
ATOM 903 O O . LEU A 1 116 ? -6.094 -14.085 28.376 1.00 47.44 116 LEU A O 1
ATOM 907 N N . ARG A 1 117 ? -6.297 -13.493 30.525 1.00 50.81 117 ARG A N 1
ATOM 908 C CA . ARG A 1 117 ? -5.755 -14.748 31.069 1.00 50.81 117 ARG A CA 1
ATOM 909 C C . ARG A 1 117 ? -6.734 -15.893 30.843 1.00 50.81 117 ARG A C 1
ATOM 911 O O . ARG A 1 117 ? -6.297 -16.968 30.462 1.00 50.81 117 ARG A O 1
ATOM 918 N N . ASN A 1 118 ? -8.037 -15.650 30.973 1.00 51.91 118 ASN A N 1
ATOM 919 C CA . ASN A 1 118 ? -9.056 -16.659 30.682 1.00 51.91 118 ASN A CA 1
ATOM 920 C C . ASN A 1 118 ? -9.137 -16.979 29.174 1.00 51.91 118 ASN A C 1
ATOM 922 O O . ASN A 1 118 ? -9.098 -18.151 28.819 1.00 51.91 118 ASN A O 1
ATOM 926 N N . ARG A 1 119 ? -9.085 -15.975 28.279 1.00 55.03 119 ARG A N 1
ATOM 927 C CA . ARG A 1 119 ? -8.971 -16.208 26.817 1.00 55.03 119 ARG A CA 1
ATOM 928 C C . ARG A 1 119 ? -7.635 -16.820 26.399 1.00 55.03 119 ARG A C 1
ATOM 930 O O . ARG A 1 119 ? -7.576 -17.614 25.470 1.00 55.03 119 ARG A O 1
ATOM 937 N N . SER A 1 120 ? -6.549 -16.462 27.081 1.00 47.34 120 SER A N 1
ATOM 938 C CA . SER A 1 120 ? -5.235 -17.060 26.862 1.00 47.34 120 SER A CA 1
ATOM 939 C C . SER A 1 120 ? -5.219 -18.502 27.340 1.00 47.34 120 SER A C 1
ATOM 941 O O . SER A 1 120 ? -4.607 -19.308 26.664 1.00 47.34 120 SER A O 1
ATOM 943 N N . HIS A 1 121 ? -5.908 -18.871 28.422 1.00 46.38 121 HIS A N 1
ATOM 944 C CA . HIS A 1 121 ? -6.054 -20.274 28.809 1.00 46.38 121 HIS A CA 1
ATOM 945 C C . HIS A 1 121 ? -6.853 -21.069 27.770 1.00 46.38 121 HIS A C 1
ATOM 947 O O . HIS A 1 121 ? -6.432 -22.174 27.451 1.00 46.38 121 HIS A O 1
ATOM 953 N N . GLU A 1 122 ? -7.889 -20.495 27.156 1.00 49.72 122 GLU A N 1
ATOM 954 C CA . GLU A 1 122 ? -8.609 -21.124 26.035 1.00 49.72 122 GLU A CA 1
ATOM 955 C C . GLU A 1 122 ? -7.724 -21.264 24.781 1.00 49.72 122 GLU A C 1
ATOM 957 O O . GLU A 1 122 ? -7.636 -22.345 24.204 1.00 49.72 122 GLU A O 1
ATOM 962 N N . GLN A 1 123 ? -6.958 -20.233 24.403 1.00 43.72 123 GLN A N 1
ATOM 963 C CA . GLN A 1 123 ? -6.008 -20.314 23.281 1.00 43.72 123 GLN A CA 1
ATOM 964 C C . GLN A 1 123 ? -4.793 -21.214 23.570 1.00 43.72 123 GLN A C 1
ATOM 966 O O . GLN A 1 123 ? -4.279 -21.859 22.665 1.00 43.72 123 GLN A O 1
ATOM 971 N N . THR A 1 124 ? -4.325 -21.282 24.819 1.00 46.69 124 THR A N 1
ATOM 972 C CA . THR A 1 124 ? -3.178 -22.111 25.241 1.00 46.69 124 THR A CA 1
ATOM 973 C C . THR A 1 124 ? -3.584 -23.575 25.411 1.00 46.69 124 THR A C 1
ATOM 975 O O . THR A 1 124 ? -2.744 -24.455 25.218 1.00 46.69 124 THR A O 1
ATOM 978 N N . GLN A 1 125 ? -4.860 -23.845 25.716 1.00 48.16 125 GLN A N 1
ATOM 979 C CA . GLN A 1 125 ? -5.448 -25.184 25.651 1.00 48.16 125 GLN A CA 1
ATOM 980 C C . GLN A 1 125 ? -5.703 -25.625 24.199 1.00 48.16 125 GLN A C 1
ATOM 982 O O . GLN A 1 125 ? -5.464 -26.787 23.891 1.00 48.16 125 GLN A O 1
ATOM 987 N N . LEU A 1 126 ? -6.080 -24.712 23.291 1.00 48.75 126 LEU A N 1
ATOM 988 C CA . LEU A 1 126 ? -6.266 -25.012 21.860 1.00 48.75 126 LEU A CA 1
ATOM 989 C C . LEU A 1 126 ? -4.950 -25.123 21.057 1.00 48.75 126 LEU A C 1
ATOM 991 O O . LEU A 1 126 ? -4.906 -25.850 20.071 1.00 48.75 126 LEU A O 1
ATOM 995 N N . LEU A 1 127 ? -3.870 -24.442 21.467 1.00 46.62 127 LEU A N 1
ATOM 996 C CA . LEU A 1 127 ? -2.567 -24.432 20.770 1.00 46.62 127 LEU A CA 1
ATOM 997 C C . LEU A 1 127 ? -1.445 -25.179 21.509 1.00 46.62 127 LEU A C 1
ATOM 999 O O . LEU A 1 127 ? -0.268 -24.951 21.228 1.00 46.62 127 LEU A O 1
ATOM 1003 N N . GLY A 1 128 ? -1.785 -26.068 22.447 1.00 45.03 128 GLY A N 1
ATOM 1004 C CA . GLY A 1 128 ? -0.829 -27.015 23.024 1.00 45.03 128 GLY A CA 1
ATOM 1005 C C . GLY A 1 128 ? 0.460 -26.364 23.536 1.00 45.03 128 GLY A C 1
ATOM 1006 O O . GLY A 1 128 ? 1.540 -26.670 23.043 1.00 45.03 128 GLY A O 1
ATOM 1007 N N . GLY A 1 129 ? 0.355 -25.445 24.502 1.00 44.88 129 GLY A N 1
ATOM 1008 C CA . GLY A 1 129 ? 1.410 -25.153 25.485 1.00 44.88 129 GLY A CA 1
ATOM 1009 C C . GLY A 1 129 ? 2.868 -25.009 25.008 1.00 44.88 129 GLY A C 1
ATOM 1010 O O . GLY A 1 129 ? 3.778 -25.340 25.768 1.00 44.88 129 GLY A O 1
ATOM 1011 N N . LYS A 1 130 ? 3.147 -24.514 23.797 1.00 52.19 130 LYS A N 1
ATOM 1012 C CA . LYS A 1 130 ? 4.530 -24.276 23.354 1.00 52.19 130 LYS A CA 1
ATOM 1013 C C . LYS A 1 130 ? 5.007 -22.926 23.896 1.00 52.19 130 LYS A C 1
ATOM 1015 O O . LYS A 1 130 ? 4.523 -21.873 23.483 1.00 52.19 130 LYS A O 1
ATOM 1020 N N . LYS A 1 131 ? 5.969 -22.929 24.829 1.00 51.00 131 LYS A N 1
ATOM 1021 C CA . LYS A 1 131 ? 6.664 -21.701 25.260 1.00 51.00 131 LYS A CA 1
ATOM 1022 C C . LYS A 1 131 ? 7.282 -21.029 24.027 1.00 51.00 131 LYS A C 1
ATOM 1024 O O . LYS A 1 131 ? 8.229 -21.556 23.451 1.00 51.00 131 LYS A O 1
ATOM 1029 N N . MET A 1 132 ? 6.754 -19.871 23.624 1.00 60.41 132 MET A N 1
ATOM 1030 C CA . MET A 1 132 ? 7.349 -19.065 22.553 1.00 60.41 132 MET A CA 1
ATOM 1031 C C . MET A 1 132 ? 8.772 -18.648 22.939 1.00 60.41 132 MET A C 1
ATOM 1033 O O . MET A 1 132 ? 8.986 -18.054 23.999 1.00 60.41 132 MET A O 1
ATOM 1037 N N . GLY A 1 133 ? 9.738 -18.949 22.070 1.00 71.75 133 GLY A N 1
ATOM 1038 C CA . GLY A 1 133 ? 11.134 -18.551 22.242 1.00 71.75 133 GLY A CA 1
ATOM 1039 C C . GLY A 1 133 ? 11.329 -17.031 22.172 1.00 71.75 133 GLY A C 1
ATOM 1040 O O . GLY A 1 133 ? 10.517 -16.306 21.600 1.00 71.75 133 GLY A O 1
ATOM 1041 N N . MET A 1 134 ? 12.438 -16.539 22.733 1.00 66.62 134 MET A N 1
ATOM 1042 C CA . MET A 1 134 ? 12.777 -15.106 22.787 1.00 66.62 134 MET A CA 1
ATOM 1043 C C . MET A 1 134 ? 12.797 -14.441 21.396 1.00 66.62 134 MET A C 1
ATOM 1045 O O . MET A 1 134 ? 12.345 -13.308 21.247 1.00 66.62 134 MET A O 1
ATOM 1049 N N . ALA A 1 135 ? 13.244 -15.168 20.366 1.00 70.38 135 ALA A N 1
ATOM 1050 C CA . ALA A 1 135 ? 13.250 -14.697 18.981 1.00 70.38 135 ALA A CA 1
ATOM 1051 C C . ALA A 1 135 ? 11.836 -14.398 18.447 1.00 70.38 135 ALA A C 1
ATOM 1053 O O . ALA A 1 135 ? 11.633 -13.391 17.776 1.00 70.38 135 ALA A O 1
ATOM 1054 N N . GLU A 1 136 ? 10.842 -15.214 18.806 1.00 72.25 136 GLU A N 1
ATOM 1055 C CA . GLU A 1 136 ? 9.452 -15.048 18.359 1.00 72.25 136 GLU A CA 1
ATOM 1056 C C . GLU A 1 136 ? 8.763 -13.844 19.020 1.00 72.25 136 GLU A C 1
ATOM 1058 O O . GLU A 1 136 ? 7.863 -13.232 18.443 1.00 72.25 136 GLU A O 1
ATOM 1063 N N . ARG A 1 137 ? 9.216 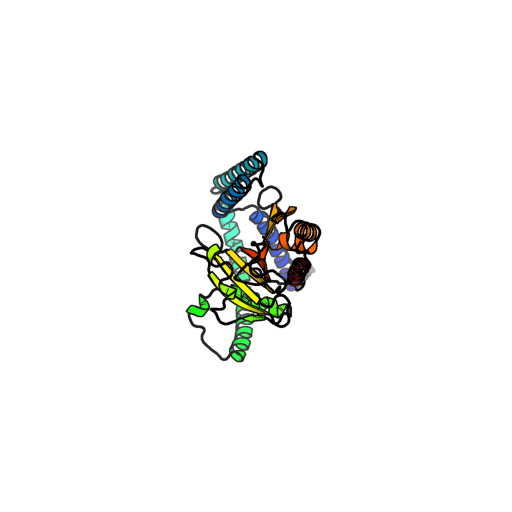-13.474 20.224 1.00 71.06 137 ARG A N 1
ATOM 1064 C CA . ARG A 1 137 ? 8.755 -12.281 20.948 1.00 71.06 137 ARG A CA 1
ATOM 1065 C C . ARG A 1 137 ? 9.329 -10.979 20.391 1.00 71.06 137 ARG A C 1
ATOM 1067 O O . ARG A 1 137 ? 8.666 -9.954 20.477 1.00 71.06 137 ARG A O 1
ATOM 1074 N N . LEU A 1 138 ? 10.544 -11.023 19.845 1.00 75.69 138 LEU A N 1
ATOM 1075 C CA . LEU A 1 138 ? 11.226 -9.868 19.246 1.00 75.69 138 LEU A CA 1
ATOM 1076 C C . LEU A 1 138 ? 10.968 -9.739 17.737 1.00 75.69 138 LEU A C 1
ATOM 1078 O O . LEU A 1 138 ? 11.381 -8.756 17.117 1.00 75.69 138 LEU A O 1
ATOM 1082 N N . ARG A 1 139 ? 10.302 -10.730 17.136 1.00 85.31 139 ARG A N 1
ATOM 1083 C CA . ARG A 1 139 ? 9.946 -10.736 15.719 1.00 85.31 139 ARG A CA 1
ATOM 1084 C C . ARG A 1 139 ? 8.906 -9.662 15.415 1.00 85.31 139 ARG A C 1
ATOM 1086 O O . ARG A 1 139 ? 7.947 -9.471 16.156 1.00 85.31 139 ARG A O 1
ATOM 1093 N N . ASP A 1 140 ? 9.079 -9.014 14.270 1.00 87.75 140 ASP A N 1
ATOM 1094 C CA . ASP A 1 140 ? 8.108 -8.079 13.715 1.00 87.75 140 ASP A CA 1
ATOM 1095 C C . ASP A 1 140 ? 6.786 -8.802 13.394 1.00 87.75 140 ASP A C 1
ATOM 1097 O O . ASP A 1 140 ? 6.794 -9.830 12.714 1.00 87.75 140 ASP A O 1
ATOM 1101 N N . LYS A 1 141 ? 5.665 -8.286 13.910 1.00 92.50 141 LYS A N 1
ATOM 1102 C CA . LYS A 1 141 ? 4.334 -8.908 13.796 1.00 92.50 141 LYS A CA 1
ATOM 1103 C C . LYS A 1 141 ? 3.472 -8.306 12.692 1.00 92.50 141 LYS A C 1
ATOM 1105 O O . LYS A 1 141 ? 2.334 -8.723 12.534 1.00 92.50 141 LYS A O 1
ATOM 1110 N N . ASN A 1 142 ? 3.978 -7.347 11.912 1.00 94.12 142 ASN A N 1
ATOM 1111 C CA . ASN A 1 142 ? 3.178 -6.702 10.864 1.00 94.12 142 ASN A CA 1
ATOM 1112 C C . ASN A 1 142 ? 2.635 -7.704 9.828 1.00 94.12 142 ASN A C 1
ATOM 1114 O O . ASN A 1 142 ? 1.484 -7.582 9.418 1.00 94.12 142 ASN A O 1
ATOM 1118 N N . ARG A 1 143 ? 3.415 -8.735 9.466 1.00 95.44 143 ARG A N 1
ATOM 1119 C CA . ARG A 1 143 ? 2.946 -9.813 8.577 1.00 95.44 143 ARG A CA 1
ATOM 1120 C C . ARG A 1 143 ? 1.804 -10.619 9.198 1.00 95.44 143 ARG A C 1
ATOM 1122 O O . ARG A 1 143 ? 0.796 -10.864 8.539 1.00 95.44 143 ARG A O 1
ATOM 1129 N N . ASP A 1 144 ? 1.949 -11.000 10.465 1.00 95.38 144 ASP A N 1
ATOM 1130 C CA . ASP A 1 144 ? 0.923 -11.720 11.220 1.00 95.38 144 ASP A CA 1
ATOM 1131 C C . ASP A 1 144 ? -0.372 -10.906 11.323 1.00 95.38 144 ASP A C 1
ATOM 1133 O O . ASP A 1 144 ? -1.446 -11.423 11.030 1.00 95.38 144 ASP A O 1
ATOM 1137 N N . THR A 1 145 ? -0.264 -9.625 11.688 1.00 95.06 145 THR A N 1
ATOM 1138 C CA . THR A 1 145 ? -1.404 -8.714 11.840 1.00 95.06 145 THR A CA 1
ATOM 1139 C C . THR A 1 145 ? -2.169 -8.551 10.531 1.00 95.06 145 THR A C 1
ATOM 1141 O O . THR A 1 145 ? -3.391 -8.673 10.530 1.00 95.06 145 THR A O 1
ATOM 1144 N N . LEU A 1 146 ? -1.468 -8.332 9.412 1.00 96.06 146 LEU A N 1
ATOM 1145 C CA . LEU A 1 146 ? -2.115 -8.231 8.104 1.00 96.06 146 LEU A CA 1
ATOM 1146 C C . LEU A 1 146 ? -2.832 -9.537 7.736 1.00 96.06 146 LEU A C 1
ATOM 1148 O O . LEU A 1 146 ? -3.996 -9.505 7.351 1.00 96.06 146 LEU A O 1
ATOM 1152 N N . THR A 1 147 ? -2.180 -10.685 7.938 1.00 97.31 147 THR A N 1
ATOM 1153 C CA . THR A 1 147 ? -2.785 -12.004 7.674 1.00 97.31 147 THR A CA 1
ATOM 1154 C C . THR A 1 147 ? -4.052 -12.219 8.507 1.00 97.31 147 THR A C 1
ATOM 1156 O O . THR A 1 147 ? -5.069 -12.678 7.995 1.00 97.31 147 THR A O 1
ATOM 1159 N N . GLN A 1 148 ? -4.017 -11.876 9.796 1.00 95.88 148 GLN A N 1
ATOM 1160 C CA . GLN A 1 148 ? -5.178 -11.997 10.682 1.00 95.88 148 GLN A CA 1
ATOM 1161 C C . GLN A 1 148 ? -6.319 -11.078 10.256 1.00 95.88 148 GLN A C 1
ATOM 1163 O O . GLN A 1 148 ? -7.470 -11.498 10.294 1.00 95.88 148 GLN A O 1
ATOM 1168 N N . SER A 1 149 ? -6.013 -9.851 9.833 1.00 94.88 149 SER A N 1
ATOM 1169 C CA . SER A 1 149 ? -7.040 -8.902 9.409 1.00 94.88 149 SER A CA 1
ATOM 1170 C C . SER A 1 149 ? -7.718 -9.316 8.111 1.00 94.88 149 SER A C 1
ATOM 1172 O O . SER A 1 149 ? -8.936 -9.243 8.028 1.00 94.88 149 SER A O 1
ATOM 1174 N N . LEU A 1 150 ? -6.953 -9.818 7.134 1.00 95.00 150 LEU A N 1
ATOM 1175 C CA . LEU A 1 150 ? -7.503 -10.376 5.894 1.00 95.00 150 LEU A CA 1
ATOM 1176 C C . LEU A 1 150 ? -8.482 -11.517 6.199 1.00 95.00 150 LEU A C 1
ATOM 1178 O O . LEU A 1 150 ? -9.632 -11.481 5.767 1.00 95.00 150 LEU A O 1
ATOM 1182 N N . ASN A 1 151 ? -8.068 -12.466 7.042 1.00 95.50 151 ASN A N 1
ATOM 1183 C CA . ASN A 1 151 ? -8.943 -13.556 7.475 1.00 95.50 151 ASN A CA 1
ATOM 1184 C C . ASN A 1 151 ? -10.174 -13.048 8.248 1.00 95.50 151 ASN A C 1
ATOM 1186 O O . ASN A 1 151 ? -11.270 -13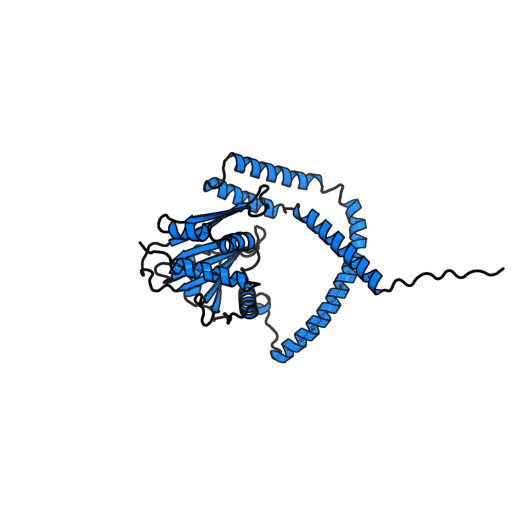.575 8.073 1.00 95.50 151 ASN A O 1
ATOM 1190 N N . ALA A 1 152 ? -10.025 -12.005 9.072 1.00 93.94 152 ALA A N 1
ATOM 1191 C CA . ALA A 1 152 ? -11.131 -11.416 9.827 1.00 93.94 152 ALA A CA 1
ATOM 1192 C C . ALA A 1 152 ? -12.195 -10.759 8.931 1.00 93.94 152 ALA A C 1
ATOM 1194 O O . ALA A 1 152 ? -13.363 -10.736 9.311 1.00 93.94 152 ALA A O 1
ATOM 1195 N N . ILE A 1 153 ? -11.813 -10.269 7.748 1.00 93.19 153 ILE A N 1
ATOM 1196 C CA . ILE A 1 153 ? -12.743 -9.735 6.740 1.00 93.19 153 ILE A CA 1
ATOM 1197 C C . ILE A 1 153 ? -13.165 -10.785 5.696 1.00 93.19 153 ILE A C 1
ATOM 1199 O O . ILE A 1 153 ? -13.758 -10.432 4.680 1.00 93.19 153 ILE A O 1
ATOM 1203 N N . GLY A 1 154 ? -12.891 -12.071 5.948 1.00 92.44 154 GLY A N 1
ATOM 1204 C CA . GLY A 1 154 ? -13.362 -13.194 5.130 1.00 92.44 154 GLY A CA 1
ATOM 1205 C C . GLY A 1 154 ? -12.455 -13.588 3.961 1.00 92.44 154 GLY A C 1
ATOM 1206 O O . GLY A 1 154 ? -12.853 -14.417 3.147 1.00 92.44 154 GLY A O 1
ATOM 1207 N N . ILE A 1 155 ? -11.246 -13.032 3.871 1.00 93.56 155 ILE A N 1
ATOM 1208 C CA . ILE A 1 155 ? -10.277 -13.353 2.817 1.00 93.56 155 ILE A CA 1
ATOM 1209 C C . ILE A 1 155 ? -9.377 -14.486 3.298 1.00 93.56 155 ILE A C 1
ATOM 1211 O O . ILE A 1 155 ? -8.709 -14.352 4.322 1.00 93.56 155 ILE A O 1
ATOM 1215 N N . GLN A 1 156 ? -9.319 -15.580 2.542 1.00 96.19 156 GLN A N 1
ATOM 1216 C CA . GLN A 1 156 ? -8.468 -16.724 2.868 1.00 96.19 156 GLN A CA 1
ATOM 1217 C C . GLN A 1 156 ? -6.999 -16.361 2.640 1.00 96.19 156 GLN A C 1
ATOM 1219 O O . GLN A 1 156 ? -6.533 -16.300 1.502 1.00 96.19 156 GLN A O 1
ATOM 1224 N N . ALA A 1 157 ? -6.285 -16.079 3.732 1.00 97.00 157 ALA A N 1
ATOM 1225 C CA . ALA A 1 157 ? -4.908 -15.607 3.694 1.00 97.00 157 ALA A CA 1
ATOM 1226 C C . ALA A 1 157 ? -3.979 -16.476 4.553 1.00 97.00 157 ALA A C 1
ATOM 1228 O O . ALA A 1 157 ? -4.211 -16.666 5.752 1.00 97.00 157 ALA A O 1
ATOM 1229 N N . THR A 1 158 ? -2.873 -16.928 3.958 1.00 97.62 158 THR A N 1
ATOM 1230 C CA . THR A 1 158 ? -1.895 -17.826 4.590 1.00 97.62 158 THR A CA 1
ATOM 1231 C C . THR A 1 158 ? -0.485 -17.248 4.496 1.00 97.62 158 THR A C 1
ATOM 1233 O O . THR A 1 158 ? -0.029 -16.848 3.429 1.00 97.62 158 THR A O 1
ATOM 1236 N N . MET A 1 159 ? 0.255 -17.209 5.609 1.00 96.56 159 MET A N 1
ATOM 1237 C CA . MET A 1 159 ? 1.668 -16.814 5.574 1.00 96.56 159 MET A CA 1
ATOM 1238 C C . MET A 1 159 ? 2.510 -17.909 4.921 1.00 96.56 159 MET A C 1
ATOM 1240 O O . MET A 1 159 ? 2.504 -19.045 5.389 1.00 96.56 159 MET A O 1
ATOM 1244 N N . LEU A 1 160 ? 3.290 -17.545 3.908 1.00 94.81 160 LEU A N 1
ATOM 1245 C CA . LEU A 1 160 ? 4.219 -18.459 3.258 1.00 94.81 160 LEU A CA 1
ATOM 1246 C C . LEU A 1 160 ? 5.601 -18.463 3.917 1.00 94.81 160 LEU A C 1
ATOM 1248 O O . LEU A 1 160 ? 6.003 -17.525 4.631 1.00 94.81 160 LEU A O 1
ATOM 1252 N N . ASP A 1 161 ? 6.334 -19.535 3.625 1.00 92.75 161 ASP A N 1
ATOM 1253 C CA . ASP A 1 161 ? 7.750 -19.653 3.937 1.00 92.75 161 ASP A CA 1
ATOM 1254 C C . ASP A 1 161 ? 8.569 -18.583 3.209 1.00 92.75 161 ASP A C 1
ATOM 1256 O O . ASP A 1 161 ? 8.223 -18.097 2.128 1.00 92.75 161 ASP A O 1
ATOM 1260 N N . ARG A 1 162 ? 9.665 -18.185 3.857 1.00 91.62 162 ARG A N 1
ATOM 1261 C CA . ARG A 1 162 ? 10.555 -17.129 3.373 1.00 91.62 162 ARG A CA 1
ATOM 1262 C C . ARG A 1 162 ? 11.413 -17.611 2.202 1.00 91.62 162 ARG A C 1
ATOM 1264 O O . ARG A 1 162 ? 11.755 -18.785 2.124 1.00 91.62 162 ARG A O 1
ATOM 1271 N N . GLY A 1 163 ? 11.849 -16.675 1.359 1.00 87.62 163 GLY A N 1
ATOM 1272 C CA . GLY A 1 163 ? 12.819 -16.926 0.281 1.00 87.62 163 GLY A CA 1
ATOM 1273 C C . GLY A 1 163 ? 12.209 -17.012 -1.117 1.00 87.62 163 GLY A C 1
ATOM 1274 O O . GLY A 1 163 ? 12.892 -17.381 -2.071 1.00 87.62 163 GLY A O 1
ATOM 1275 N N . ARG A 1 164 ? 10.936 -16.645 -1.247 1.00 91.75 164 ARG A N 1
ATOM 1276 C CA . ARG A 1 164 ? 10.238 -16.574 -2.528 1.00 91.75 164 ARG A CA 1
ATOM 1277 C C . ARG A 1 164 ? 10.767 -15.441 -3.413 1.00 91.75 164 ARG A C 1
ATOM 1279 O O . ARG A 1 164 ? 11.268 -14.433 -2.913 1.00 91.75 164 ARG A O 1
ATOM 1286 N N . ALA A 1 165 ? 10.659 -15.599 -4.733 1.00 90.94 165 ALA A N 1
ATOM 1287 C CA . ALA A 1 165 ? 11.168 -14.617 -5.695 1.00 90.94 165 ALA A CA 1
ATOM 1288 C C . ALA A 1 165 ? 10.435 -13.269 -5.581 1.00 90.94 165 ALA A C 1
ATOM 1290 O O . ALA A 1 165 ? 11.052 -12.212 -5.692 1.00 90.94 165 ALA A O 1
ATOM 1291 N N . GLU A 1 166 ? 9.143 -13.317 -5.261 1.00 92.69 166 GLU A N 1
ATOM 1292 C CA . GLU A 1 166 ? 8.255 -12.177 -5.049 1.00 92.69 166 GLU A CA 1
ATOM 1293 C C . GLU A 1 166 ? 8.746 -11.264 -3.907 1.00 92.69 166 GLU A C 1
ATOM 1295 O O . GLU A 1 166 ? 8.513 -10.056 -3.928 1.00 92.69 166 GLU A O 1
ATOM 1300 N N . GLU A 1 167 ? 9.507 -11.796 -2.938 1.00 93.06 167 GLU A N 1
ATOM 1301 C CA . GLU A 1 167 ? 10.099 -10.986 -1.863 1.00 93.06 167 GLU A CA 1
ATOM 1302 C C . GLU A 1 167 ? 11.157 -10.000 -2.369 1.00 93.06 167 GLU A C 1
ATOM 1304 O O . GLU A 1 167 ? 11.424 -8.996 -1.703 1.00 93.06 167 GLU A O 1
ATOM 1309 N N . LYS A 1 168 ? 11.763 -10.296 -3.525 1.00 90.00 168 LYS A N 1
ATOM 1310 C CA . LYS A 1 168 ? 12.836 -9.501 -4.131 1.00 90.00 168 LYS A CA 1
ATOM 1311 C C . LYS A 1 168 ? 12.318 -8.398 -5.045 1.00 90.00 168 LYS A C 1
ATOM 1313 O O . LYS A 1 168 ? 13.105 -7.555 -5.483 1.00 90.00 168 LYS A O 1
ATOM 1318 N N . ILE A 1 169 ? 11.012 -8.364 -5.318 1.00 88.31 169 ILE A N 1
ATOM 1319 C CA . ILE A 1 169 ? 10.404 -7.251 -6.046 1.00 88.31 169 ILE A CA 1
ATOM 1320 C C . ILE A 1 169 ? 10.738 -5.973 -5.281 1.00 88.31 169 ILE A C 1
ATOM 1322 O O . ILE A 1 169 ? 10.488 -5.866 -4.080 1.00 88.31 169 ILE A O 1
ATOM 1326 N N . ARG A 1 170 ? 11.364 -5.022 -5.982 1.00 81.06 170 ARG A N 1
ATOM 1327 C CA . ARG A 1 170 ? 11.845 -3.748 -5.426 1.00 81.06 170 ARG A CA 1
ATOM 1328 C C . ARG A 1 170 ? 12.960 -3.824 -4.377 1.00 81.06 170 ARG A C 1
ATOM 1330 O O . ARG A 1 170 ? 13.259 -2.790 -3.775 1.00 81.06 170 ARG A O 1
ATOM 1337 N N . GLU A 1 171 ? 13.656 -4.951 -4.223 1.00 79.94 171 GLU A N 1
ATOM 1338 C CA . GLU A 1 171 ? 14.764 -5.125 -3.261 1.00 79.94 171 GLU A CA 1
ATOM 1339 C C . GLU A 1 171 ? 15.783 -3.974 -3.318 1.00 79.94 171 GLU A C 1
ATOM 1341 O O . GLU A 1 171 ? 16.098 -3.360 -2.301 1.00 79.94 171 GLU A O 1
ATOM 1346 N N . LYS A 1 172 ? 16.203 -3.572 -4.526 1.00 72.12 172 LYS A N 1
ATOM 1347 C CA . LYS A 1 172 ? 17.162 -2.467 -4.730 1.00 72.12 172 LYS A CA 1
ATOM 1348 C C . LYS A 1 172 ? 16.694 -1.124 -4.159 1.00 72.12 172 LYS A C 1
ATOM 1350 O O . LYS A 1 172 ? 17.514 -0.297 -3.781 1.00 72.12 172 LYS A O 1
ATOM 1355 N N . THR A 1 173 ? 15.384 -0.901 -4.089 1.00 67.50 173 THR A N 1
ATOM 1356 C CA . THR A 1 173 ? 14.791 0.339 -3.561 1.00 67.50 173 THR A CA 1
ATOM 1357 C C . THR A 1 173 ? 14.442 0.269 -2.074 1.00 67.50 173 THR A C 1
ATOM 1359 O O . THR A 1 173 ? 14.021 1.274 -1.508 1.00 67.50 173 THR A O 1
ATOM 1362 N N . MET A 1 174 ? 14.625 -0.886 -1.425 1.00 68.06 174 MET A N 1
ATOM 1363 C CA . MET A 1 174 ? 14.455 -1.028 0.027 1.00 68.06 174 MET A CA 1
ATOM 1364 C C . MET A 1 174 ? 15.646 -0.442 0.808 1.00 68.06 174 MET A C 1
ATOM 1366 O O . MET A 1 174 ? 15.530 -0.188 2.006 1.00 68.06 174 MET A O 1
ATOM 1370 N N . GLY A 1 175 ? 16.770 -0.161 0.137 1.00 62.12 175 GLY A N 1
ATOM 1371 C CA . GLY A 1 175 ? 17.984 0.366 0.761 1.00 62.12 175 GLY A CA 1
ATOM 1372 C C . GLY A 1 175 ? 18.616 -0.615 1.756 1.00 62.12 175 GLY A C 1
ATOM 1373 O O . GLY A 1 175 ? 18.180 -1.751 1.903 1.00 62.12 175 GLY A O 1
ATOM 1374 N N . ILE A 1 176 ? 19.651 -0.169 2.471 1.00 66.06 176 ILE A N 1
ATOM 1375 C CA . ILE A 1 176 ? 20.418 -1.022 3.405 1.00 66.06 176 ILE A CA 1
ATOM 1376 C C . ILE A 1 176 ? 19.581 -1.429 4.636 1.00 66.06 176 ILE A C 1
ATOM 1378 O O . ILE A 1 176 ? 19.842 -2.448 5.271 1.00 66.06 176 ILE A O 1
ATOM 1382 N N . PHE A 1 177 ? 18.567 -0.633 4.987 1.00 69.62 177 PHE A N 1
ATOM 1383 C CA . PHE A 1 177 ? 17.777 -0.810 6.212 1.00 69.62 177 PHE A CA 1
ATOM 1384 C C . PHE A 1 177 ? 16.398 -1.434 5.987 1.00 69.62 177 PHE A C 1
ATOM 1386 O O . PHE A 1 177 ? 15.703 -1.735 6.967 1.00 69.62 177 PHE A O 1
ATOM 1393 N N . GLY A 1 178 ? 15.998 -1.609 4.728 1.00 82.75 178 GLY A N 1
ATOM 1394 C CA . GLY A 1 178 ? 14.727 -2.211 4.377 1.00 82.75 178 GLY A CA 1
ATOM 1395 C C . GLY A 1 178 ? 14.844 -3.718 4.182 1.00 82.75 178 GLY A C 1
ATOM 1396 O O . GLY A 1 178 ? 15.863 -4.229 3.730 1.00 82.75 178 GLY A O 1
ATOM 1397 N N . SER A 1 179 ? 13.796 -4.450 4.544 1.00 89.81 179 SER A N 1
ATOM 1398 C CA . SER A 1 179 ? 13.707 -5.877 4.263 1.00 89.81 179 SER A CA 1
ATOM 1399 C C . SER A 1 179 ? 12.266 -6.355 4.143 1.00 89.81 179 SER A C 1
ATOM 1401 O O . SER A 1 179 ? 11.363 -5.879 4.838 1.00 89.81 179 SER A O 1
ATOM 1403 N N . SER A 1 180 ? 12.064 -7.352 3.283 1.00 93.50 180 SER A N 1
ATOM 1404 C CA . SER A 1 180 ? 10.852 -8.167 3.282 1.00 93.50 180 SER A CA 1
ATOM 1405 C C . SER A 1 180 ? 10.683 -8.857 4.646 1.00 93.50 180 SER A C 1
ATOM 1407 O O . SER A 1 180 ? 11.636 -9.393 5.228 1.00 93.50 180 SER A O 1
ATOM 1409 N N . LEU A 1 181 ? 9.457 -8.851 5.162 1.00 94.25 181 LEU A N 1
ATOM 1410 C CA . LEU A 1 181 ? 8.999 -9.659 6.291 1.00 94.25 181 LEU A CA 1
ATOM 1411 C C . LEU A 1 181 ? 8.378 -10.985 5.817 1.00 94.25 181 LEU A C 1
ATOM 1413 O O . LEU A 1 181 ? 8.201 -11.890 6.635 1.00 94.25 181 LEU A O 1
ATOM 1417 N N . GLY A 1 182 ? 8.130 -11.130 4.513 1.00 95.00 182 GLY A N 1
ATOM 1418 C CA . GLY A 1 182 ? 7.664 -12.345 3.855 1.00 95.00 182 GLY A CA 1
ATOM 1419 C C . GLY A 1 182 ? 6.343 -12.167 3.112 1.00 95.00 182 GLY A C 1
ATOM 1420 O O . GLY A 1 182 ? 5.662 -11.149 3.249 1.00 95.00 182 GLY A O 1
ATOM 1421 N N . ILE A 1 183 ? 5.986 -13.207 2.360 1.00 97.50 183 ILE A N 1
ATOM 1422 C CA . ILE A 1 183 ? 4.777 -13.253 1.537 1.00 97.50 183 ILE A CA 1
ATOM 1423 C C . ILE A 1 183 ? 3.587 -13.799 2.330 1.00 97.50 183 ILE A C 1
ATOM 1425 O O . ILE A 1 183 ? 3.715 -14.744 3.113 1.00 97.50 183 ILE A O 1
ATOM 1429 N N . ILE A 1 184 ? 2.428 -13.199 2.098 1.00 98.00 184 ILE A N 1
ATOM 1430 C CA . ILE A 1 184 ? 1.107 -13.717 2.439 1.00 98.00 184 ILE A CA 1
ATOM 1431 C C . ILE A 1 184 ? 0.480 -14.179 1.125 1.00 98.00 184 ILE A C 1
ATOM 1433 O O . ILE A 1 184 ? 0.391 -13.387 0.192 1.00 98.00 184 ILE A O 1
ATOM 1437 N N . GLN A 1 185 ? 0.092 -15.444 1.035 1.00 97.75 185 GLN A N 1
ATOM 1438 C CA . GLN A 1 185 ? -0.720 -15.969 -0.057 1.00 97.75 185 GLN A CA 1
ATOM 1439 C C . GLN A 1 185 ? -2.187 -15.648 0.202 1.00 97.75 185 GLN A C 1
ATOM 1441 O O . GLN A 1 185 ? -2.635 -15.729 1.346 1.00 97.75 185 GLN A O 1
ATOM 1446 N N . VAL A 1 186 ? -2.911 -15.307 -0.857 1.00 97.19 186 VAL A N 1
ATOM 1447 C CA . VAL A 1 186 ? -4.356 -15.097 -0.848 1.00 97.19 186 VAL A CA 1
ATOM 1448 C C . VAL A 1 186 ? -4.975 -16.060 -1.855 1.00 97.19 186 VAL A C 1
ATOM 1450 O O . VAL A 1 186 ? -4.612 -16.054 -3.032 1.00 97.19 186 VAL A O 1
ATOM 1453 N N . ASP A 1 187 ? -5.879 -16.915 -1.390 1.00 92.44 187 ASP A N 1
ATOM 1454 C CA . ASP A 1 187 ? -6.431 -17.990 -2.212 1.00 92.44 187 ASP A CA 1
ATOM 1455 C C . ASP A 1 187 ? -7.650 -17.525 -3.021 1.00 92.44 187 ASP A C 1
ATOM 1457 O O . ASP A 1 187 ? -8.546 -16.863 -2.499 1.00 92.44 187 ASP A O 1
ATOM 1461 N N . GLY A 1 188 ? -7.699 -17.902 -4.305 1.00 84.88 188 GLY A N 1
ATOM 1462 C CA . GLY A 1 188 ? -8.850 -17.647 -5.185 1.00 84.88 188 GLY A CA 1
ATOM 1463 C C . GLY A 1 188 ? -9.061 -16.182 -5.582 1.00 84.88 188 GLY A C 1
ATOM 1464 O O . GLY A 1 188 ? -10.137 -15.835 -6.063 1.00 84.88 188 GLY A O 1
ATOM 1465 N N . ASP A 1 189 ? -8.053 -15.332 -5.390 1.00 91.19 189 ASP A N 1
ATOM 1466 C CA . ASP A 1 189 ? -8.148 -13.886 -5.576 1.00 91.19 189 ASP A CA 1
ATOM 1467 C C . ASP A 1 189 ? -7.276 -13.403 -6.758 1.00 91.19 189 ASP A C 1
ATOM 1469 O O . ASP A 1 189 ? -6.282 -14.030 -7.132 1.00 91.19 189 ASP A O 1
ATOM 1473 N N . ARG A 1 190 ? -7.649 -12.268 -7.359 1.00 92.44 190 ARG A N 1
ATOM 1474 C CA . ARG A 1 190 ? -6.882 -11.573 -8.410 1.00 92.44 190 ARG A CA 1
ATOM 1475 C C . ARG A 1 190 ? -5.572 -10.989 -7.873 1.00 92.44 190 ARG A C 1
ATOM 1477 O O . ARG A 1 190 ? -4.649 -10.730 -8.645 1.00 92.44 190 ARG A O 1
ATOM 1484 N N . ILE A 1 191 ? -5.492 -10.814 -6.557 1.00 96.75 191 ILE A N 1
ATOM 1485 C CA . ILE A 1 191 ? -4.306 -10.424 -5.806 1.00 96.75 191 ILE A CA 1
ATOM 1486 C C . ILE A 1 191 ? -3.794 -11.662 -5.051 1.00 96.75 191 ILE A C 1
ATOM 1488 O O . ILE A 1 191 ? -3.991 -11.765 -3.842 1.00 96.75 191 ILE A O 1
ATOM 1492 N N . PRO A 1 192 ? -3.152 -12.636 -5.723 1.00 96.75 192 PRO A N 1
ATOM 1493 C CA . PRO A 1 192 ? -2.816 -13.933 -5.128 1.00 96.75 192 PRO A CA 1
ATOM 1494 C C . PRO A 1 192 ? -1.749 -13.862 -4.034 1.00 96.75 192 PRO A C 1
ATOM 1496 O O . PRO A 1 192 ? -1.513 -14.843 -3.324 1.00 96.75 192 PRO A O 1
ATOM 1499 N N . TRP A 1 193 ? -1.043 -12.738 -3.911 1.00 97.56 193 TRP A N 1
ATOM 1500 C CA . TRP A 1 193 ? -0.026 -12.579 -2.887 1.00 97.56 193 TRP A CA 1
ATOM 1501 C C . TRP A 1 193 ? 0.181 -11.126 -2.467 1.00 97.56 193 TRP A C 1
ATOM 1503 O O . TRP A 1 193 ? -0.025 -10.179 -3.230 1.00 97.56 193 TRP A O 1
ATOM 1513 N N . ILE A 1 194 ? 0.649 -10.970 -1.230 1.00 97.94 194 ILE A N 1
ATOM 1514 C CA . ILE A 1 194 ? 1.007 -9.691 -0.626 1.00 97.94 194 ILE A CA 1
ATOM 1515 C C . ILE A 1 194 ? 2.383 -9.824 0.021 1.00 97.94 194 ILE A C 1
ATOM 1517 O O . ILE A 1 194 ? 2.584 -10.662 0.901 1.00 97.94 194 ILE A O 1
ATOM 1521 N N . ASN A 1 195 ? 3.338 -8.990 -0.381 1.00 97.31 195 ASN A N 1
ATOM 1522 C CA . ASN A 1 195 ? 4.623 -8.884 0.303 1.00 97.31 195 ASN A CA 1
ATOM 1523 C C . ASN A 1 195 ? 4.556 -7.783 1.366 1.00 97.31 195 ASN A C 1
ATOM 1525 O O . ASN A 1 195 ? 4.226 -6.632 1.070 1.00 97.31 195 ASN A O 1
ATOM 1529 N N . VAL 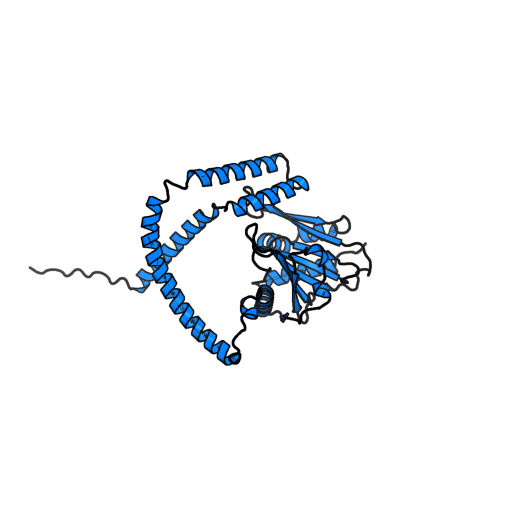A 1 196 ? 4.899 -8.126 2.607 1.00 96.44 196 VAL A N 1
ATOM 1530 C CA . VAL A 1 196 ? 5.011 -7.151 3.694 1.00 96.44 196 VAL A CA 1
ATOM 1531 C C . VAL A 1 196 ? 6.453 -6.704 3.801 1.00 96.44 196 VAL A C 1
ATOM 1533 O O . VAL A 1 196 ? 7.324 -7.480 4.179 1.00 96.44 196 VAL A O 1
ATOM 1536 N N . VAL A 1 197 ? 6.711 -5.431 3.533 1.00 94.62 197 VAL A N 1
ATOM 1537 C CA . VAL A 1 197 ? 8.059 -4.867 3.527 1.00 94.62 197 VAL A CA 1
ATOM 1538 C C . VAL A 1 197 ? 8.199 -3.859 4.656 1.00 94.62 197 VAL A C 1
ATOM 1540 O O . VAL A 1 197 ? 7.395 -2.939 4.804 1.00 94.62 197 VAL A O 1
ATOM 1543 N N . ARG A 1 198 ? 9.266 -3.986 5.444 1.00 92.62 198 ARG A N 1
ATOM 1544 C CA . ARG A 1 198 ? 9.709 -2.919 6.341 1.00 92.62 198 ARG A CA 1
ATOM 1545 C C . ARG A 1 198 ? 10.751 -2.098 5.605 1.00 92.62 198 ARG A C 1
ATOM 1547 O O . ARG A 1 198 ? 11.830 -2.604 5.346 1.00 92.62 198 ARG A O 1
ATOM 1554 N N . LEU A 1 199 ? 10.453 -0.841 5.301 1.00 89.62 199 LEU A N 1
ATOM 1555 C CA . LEU A 1 199 ? 11.388 0.065 4.626 1.00 89.62 199 LEU A CA 1
ATOM 1556 C C . LEU A 1 199 ? 12.403 0.662 5.604 1.00 89.62 199 LEU A C 1
ATOM 1558 O O . LEU A 1 199 ? 13.560 0.872 5.260 1.00 89.62 199 LEU A O 1
ATOM 1562 N N . ARG A 1 200 ? 11.971 0.938 6.839 1.00 87.44 200 ARG A N 1
ATOM 1563 C CA . ARG A 1 200 ? 12.826 1.508 7.883 1.00 87.44 200 ARG A CA 1
ATOM 1564 C C . ARG A 1 200 ? 12.325 1.104 9.264 1.00 87.44 200 ARG A C 1
ATOM 1566 O O . ARG A 1 200 ? 11.118 1.064 9.504 1.00 87.44 200 ARG A O 1
ATOM 1573 N N . ARG A 1 201 ? 13.248 0.834 10.189 1.00 84.88 201 ARG A N 1
ATOM 1574 C CA . ARG A 1 201 ? 12.927 0.668 11.615 1.00 84.88 201 ARG A CA 1
ATOM 1575 C C . ARG A 1 201 ? 12.709 2.018 12.284 1.00 84.88 201 ARG A C 1
ATOM 1577 O O . ARG A 1 201 ? 13.284 3.021 11.882 1.00 84.88 201 ARG A O 1
ATOM 1584 N N . GLN A 1 202 ? 11.920 2.018 13.349 1.00 83.19 202 GLN A N 1
ATOM 1585 C CA . GLN A 1 202 ? 11.842 3.185 14.213 1.00 83.19 202 GLN A CA 1
ATOM 1586 C C . GLN A 1 202 ? 13.210 3.434 14.849 1.00 83.19 202 GLN A C 1
ATOM 1588 O O . GLN A 1 202 ? 13.827 2.519 15.396 1.00 83.19 202 GLN A O 1
ATOM 1593 N N . ASP A 1 203 ? 13.664 4.677 14.784 1.00 79.06 203 ASP A N 1
ATOM 1594 C CA . ASP A 1 203 ? 14.917 5.114 15.386 1.00 79.06 203 ASP A CA 1
ATOM 1595 C C . ASP A 1 203 ? 14.749 6.513 16.003 1.00 79.06 203 ASP A C 1
ATOM 1597 O O . ASP A 1 203 ? 13.649 7.074 16.062 1.00 79.06 203 ASP A O 1
ATOM 1601 N N . LYS A 1 204 ? 15.849 7.102 16.482 1.00 74.12 204 LYS A N 1
ATOM 1602 C CA . LYS A 1 204 ? 15.863 8.466 17.035 1.00 74.12 204 LYS A CA 1
ATOM 1603 C C . LYS A 1 204 ? 15.457 9.548 16.023 1.00 74.12 204 LYS A C 1
ATOM 1605 O O . LYS A 1 204 ? 15.034 10.625 16.430 1.00 74.12 204 LYS A O 1
ATOM 1610 N N . ASN A 1 205 ? 15.534 9.258 14.728 1.00 72.06 205 ASN A N 1
ATOM 1611 C CA . ASN A 1 205 ? 15.352 10.199 13.631 1.00 72.06 205 ASN A CA 1
ATOM 1612 C C . ASN A 1 205 ? 14.008 10.076 12.902 1.00 72.06 205 ASN A C 1
ATOM 1614 O O . ASN A 1 205 ? 13.671 10.992 12.168 1.00 72.06 205 ASN A O 1
ATOM 1618 N N . GLY A 1 206 ? 13.223 9.017 13.108 1.00 73.88 206 GLY A N 1
ATOM 1619 C CA . GLY A 1 206 ? 11.905 8.909 12.482 1.00 73.88 206 GLY A CA 1
ATOM 1620 C C . GLY A 1 206 ? 11.090 7.694 12.930 1.00 73.88 206 GLY A C 1
ATOM 1621 O O . GLY A 1 206 ? 11.602 6.827 13.650 1.00 73.88 206 GLY A O 1
ATOM 1622 N N . PRO A 1 207 ? 9.804 7.642 12.551 1.00 84.56 207 PRO A N 1
ATOM 1623 C CA . PRO A 1 207 ? 8.963 6.476 12.778 1.00 84.56 207 PRO A CA 1
ATOM 1624 C C . PRO A 1 207 ? 9.392 5.298 11.893 1.00 84.56 207 PRO A C 1
ATOM 1626 O O . PRO A 1 207 ? 10.084 5.462 10.886 1.00 84.56 207 PRO A O 1
ATOM 1629 N N . ALA A 1 208 ? 8.961 4.091 12.266 1.00 88.38 208 ALA A N 1
ATOM 1630 C CA . ALA A 1 208 ? 9.073 2.945 11.372 1.00 88.38 208 ALA A CA 1
ATOM 1631 C C . ALA A 1 208 ? 8.224 3.183 10.117 1.00 88.38 208 ALA A C 1
ATOM 1633 O O . ALA A 1 208 ? 7.160 3.798 10.199 1.00 88.38 208 ALA A O 1
ATOM 1634 N N . LYS A 1 209 ? 8.676 2.677 8.972 1.00 90.75 209 LYS A N 1
ATOM 1635 C CA . LYS A 1 209 ? 7.969 2.808 7.697 1.00 90.75 209 LYS A CA 1
ATOM 1636 C C . LYS A 1 209 ? 7.790 1.434 7.081 1.00 90.75 209 LYS A C 1
ATOM 1638 O O . LYS A 1 209 ? 8.758 0.674 6.973 1.00 90.75 209 LYS A O 1
ATOM 1643 N N . TYR A 1 210 ? 6.564 1.134 6.683 1.00 92.94 210 TYR A N 1
ATOM 1644 C CA . TYR A 1 210 ? 6.182 -0.145 6.106 1.00 92.94 210 TYR A CA 1
ATOM 1645 C C . TYR A 1 210 ? 5.523 0.062 4.754 1.00 92.94 210 TYR A C 1
ATOM 1647 O O . TYR A 1 210 ? 5.059 1.155 4.424 1.00 92.94 210 TYR A O 1
ATOM 1655 N N . ARG A 1 211 ? 5.501 -1.012 3.978 1.00 94.31 211 ARG A N 1
ATOM 1656 C CA . ARG A 1 211 ? 4.826 -1.082 2.697 1.00 94.31 211 ARG A CA 1
ATOM 1657 C C . ARG A 1 211 ? 4.163 -2.443 2.549 1.00 94.31 211 ARG A C 1
ATOM 1659 O O . ARG A 1 211 ? 4.814 -3.463 2.770 1.00 94.31 211 ARG A O 1
ATOM 1666 N N . ALA A 1 212 ? 2.892 -2.446 2.175 1.00 95.94 212 ALA A N 1
ATOM 1667 C CA . ALA A 1 212 ? 2.228 -3.629 1.644 1.00 95.94 212 ALA A CA 1
ATOM 1668 C C . ALA A 1 212 ? 2.320 -3.580 0.116 1.00 95.94 212 ALA A C 1
ATOM 1670 O O . ALA A 1 212 ? 1.970 -2.560 -0.476 1.00 95.94 212 ALA A O 1
ATOM 1671 N N . VAL A 1 213 ? 2.828 -4.646 -0.499 1.00 97.00 213 VAL A N 1
ATOM 1672 C CA . VAL A 1 213 ? 2.946 -4.781 -1.957 1.00 97.00 213 VAL A CA 1
ATOM 1673 C C . VAL A 1 213 ? 1.976 -5.867 -2.403 1.00 97.00 213 VAL A C 1
ATOM 1675 O O . VAL A 1 213 ? 2.212 -7.043 -2.138 1.00 97.00 213 VAL A O 1
ATOM 1678 N N . PHE A 1 214 ? 0.888 -5.465 -3.045 1.00 97.56 214 PHE A N 1
ATOM 1679 C CA . PHE A 1 214 ? -0.164 -6.332 -3.566 1.00 97.56 214 PHE A CA 1
ATOM 1680 C C . PHE A 1 214 ? 0.189 -6.730 -4.996 1.00 97.56 214 PHE A C 1
ATOM 1682 O O . PHE A 1 214 ? 0.270 -5.860 -5.862 1.00 97.56 214 PHE A O 1
ATOM 1689 N N . GLY A 1 215 ? 0.442 -8.013 -5.241 1.00 97.31 215 GLY A N 1
ATOM 1690 C CA . GLY A 1 215 ? 0.809 -8.510 -6.563 1.00 97.31 215 GLY A CA 1
ATOM 1691 C C . GLY A 1 215 ? -0.407 -8.860 -7.403 1.00 97.31 215 GLY A C 1
ATOM 1692 O O . GLY A 1 215 ? -1.232 -9.650 -6.966 1.00 97.31 215 GLY A O 1
ATOM 1693 N N . ILE A 1 216 ? -0.487 -8.318 -8.615 1.00 97.56 216 ILE A N 1
ATOM 1694 C CA . ILE A 1 216 ? -1.584 -8.524 -9.565 1.00 97.56 216 ILE A CA 1
ATOM 1695 C C . ILE A 1 216 ? -0.983 -9.085 -10.859 1.00 97.56 216 ILE A C 1
ATOM 1697 O O . ILE A 1 216 ? -0.418 -8.323 -11.649 1.00 97.56 216 ILE A O 1
ATOM 1701 N N . PRO A 1 217 ? -1.023 -10.410 -11.079 1.00 95.56 217 PRO A N 1
ATOM 1702 C CA . PRO A 1 217 ? -0.518 -11.003 -12.308 1.00 95.56 217 PRO A CA 1
ATOM 1703 C C . PRO A 1 217 ? -1.274 -10.471 -13.521 1.00 95.56 217 PRO A C 1
ATOM 1705 O O . PRO A 1 217 ? -2.503 -10.426 -13.526 1.00 95.56 217 PRO A O 1
ATOM 1708 N N . ASP A 1 218 ? -0.532 -10.112 -14.563 1.00 93.81 218 ASP A N 1
ATOM 1709 C CA . ASP A 1 218 ? -1.109 -9.713 -15.840 1.00 93.81 218 ASP A CA 1
ATOM 1710 C C . ASP A 1 218 ? -0.273 -10.307 -16.985 1.00 93.81 218 ASP A C 1
ATOM 1712 O O . ASP A 1 218 ? 0.729 -9.712 -17.397 1.00 93.81 218 ASP A O 1
ATOM 1716 N N . PRO A 1 219 ? -0.650 -11.493 -17.506 1.00 89.88 219 PRO A N 1
ATOM 1717 C CA . PRO A 1 219 ? 0.127 -12.200 -18.528 1.00 89.88 219 PRO A CA 1
ATOM 1718 C C . PRO A 1 219 ? 0.149 -11.470 -19.874 1.00 89.88 219 PRO A C 1
ATOM 1720 O O . PRO A 1 219 ? 0.900 -11.834 -20.775 1.00 89.88 219 PRO A O 1
ATOM 1723 N N . THR A 1 220 ? -0.686 -10.451 -20.026 1.00 89.75 220 THR A N 1
ATOM 1724 C CA . THR A 1 220 ? -0.815 -9.699 -21.265 1.00 89.75 220 THR A CA 1
ATOM 1725 C C . THR A 1 220 ? 0.198 -8.548 -21.370 1.00 89.75 220 THR A C 1
ATOM 1727 O O . THR A 1 220 ? 0.385 -7.993 -22.454 1.00 89.75 220 THR A O 1
ATOM 1730 N N . LEU A 1 221 ? 0.883 -8.203 -20.268 1.00 88.50 221 LEU A N 1
ATOM 1731 C CA . LEU A 1 221 ? 1.991 -7.252 -20.288 1.00 88.50 221 LEU A CA 1
ATOM 1732 C C . LEU A 1 221 ? 3.195 -7.849 -21.041 1.00 88.50 221 LEU A C 1
ATOM 1734 O O . LEU A 1 221 ? 3.607 -8.977 -20.737 1.00 88.50 221 LEU A O 1
ATOM 1738 N N . PRO A 1 222 ? 3.833 -7.095 -21.959 1.00 86.88 222 PRO A N 1
ATOM 1739 C CA . PRO A 1 222 ? 5.029 -7.561 -22.654 1.00 86.88 222 PRO A CA 1
ATOM 1740 C C . PRO A 1 222 ? 6.182 -7.855 -21.681 1.00 86.88 222 PRO A C 1
ATOM 1742 O O . PRO A 1 222 ? 6.476 -7.059 -20.790 1.00 86.88 222 PRO A O 1
ATOM 1745 N N . VAL A 1 223 ? 6.911 -8.957 -21.885 1.00 81.06 223 VAL A N 1
ATOM 1746 C CA . VAL A 1 223 ? 7.932 -9.485 -20.945 1.00 81.06 223 VAL A CA 1
ATOM 1747 C C . VAL A 1 223 ? 9.140 -8.541 -20.715 1.00 81.06 223 VAL A C 1
ATOM 1749 O O . VAL A 1 223 ? 9.922 -8.727 -19.782 1.00 81.06 223 VAL A O 1
ATOM 1752 N N . GLY A 1 224 ? 9.278 -7.463 -21.491 1.00 83.06 224 GLY A N 1
ATOM 1753 C CA . GLY A 1 224 ? 10.389 -6.509 -21.389 1.00 83.06 224 GLY A CA 1
ATOM 1754 C C . GLY A 1 224 ? 10.014 -5.047 -21.621 1.00 83.06 224 GLY A C 1
ATOM 1755 O O . GLY A 1 224 ? 10.866 -4.293 -22.083 1.00 83.06 224 GLY A O 1
ATOM 1756 N N . HIS A 1 225 ? 8.768 -4.657 -21.341 1.00 86.19 225 HIS A N 1
ATOM 1757 C CA . HIS A 1 225 ? 8.314 -3.270 -21.481 1.00 86.19 225 HIS A CA 1
ATOM 1758 C C . HIS A 1 225 ? 9.104 -2.294 -20.584 1.00 86.19 225 HIS A C 1
ATOM 1760 O O . HIS A 1 225 ? 9.834 -2.698 -19.677 1.00 86.19 225 HIS A O 1
ATOM 1766 N N . HIS A 1 226 ? 8.974 -0.991 -20.840 1.00 87.62 226 HIS A N 1
ATOM 1767 C CA . HIS A 1 226 ? 9.529 0.028 -19.948 1.00 87.62 226 HIS A CA 1
ATOM 1768 C C . HIS A 1 226 ? 8.760 0.038 -18.619 1.00 87.62 226 HIS A C 1
ATOM 1770 O O . HIS A 1 226 ? 7.540 -0.081 -18.659 1.00 87.62 226 HIS A O 1
ATOM 1776 N N . PRO A 1 227 ? 9.422 0.202 -17.457 1.00 89.50 227 PRO A N 1
ATOM 1777 C CA . PRO A 1 227 ? 8.718 0.280 -16.181 1.00 89.50 227 PRO A CA 1
ATOM 1778 C C . PRO A 1 227 ? 7.674 1.398 -16.191 1.00 89.50 227 PRO A C 1
ATOM 1780 O O . PRO A 1 227 ? 7.986 2.547 -16.523 1.00 89.50 227 PRO A O 1
ATOM 1783 N N . LEU A 1 228 ? 6.451 1.037 -15.822 1.00 91.06 228 LEU A N 1
ATOM 1784 C CA . LEU A 1 228 ? 5.313 1.932 -15.682 1.00 91.06 228 LEU A CA 1
ATOM 1785 C C . LEU A 1 228 ? 5.139 2.255 -14.199 1.00 91.06 228 LEU A C 1
ATOM 1787 O O . LEU A 1 228 ? 5.318 1.386 -13.344 1.00 91.06 228 LEU A O 1
ATOM 1791 N N . GLU A 1 229 ? 4.828 3.511 -13.895 1.00 92.00 229 GLU A N 1
ATOM 1792 C CA . GLU A 1 229 ? 4.650 3.996 -12.529 1.00 92.00 229 GLU A CA 1
ATOM 1793 C C . GLU A 1 229 ? 3.557 5.059 -12.487 1.00 92.00 229 GLU A C 1
ATOM 1795 O O . GLU A 1 229 ? 3.569 6.004 -13.278 1.00 92.00 229 GLU A O 1
ATOM 1800 N N . ILE A 1 230 ? 2.652 4.891 -11.527 1.00 93.50 230 ILE A N 1
ATOM 1801 C CA . ILE A 1 230 ? 1.657 5.874 -11.112 1.00 93.50 230 ILE A CA 1
ATOM 1802 C C . ILE A 1 230 ? 1.801 6.036 -9.603 1.00 93.50 230 ILE A C 1
ATOM 1804 O O . ILE A 1 230 ? 1.866 5.039 -8.889 1.00 93.50 230 ILE A O 1
ATOM 1808 N N . LYS A 1 231 ? 1.835 7.259 -9.088 1.00 93.62 231 LYS A N 1
ATOM 1809 C CA . LYS A 1 231 ? 1.930 7.519 -7.646 1.00 93.62 231 LYS A CA 1
ATOM 1810 C C . LYS A 1 231 ? 0.990 8.641 -7.234 1.00 93.62 231 LYS A C 1
ATOM 1812 O O . LYS A 1 231 ? 0.770 9.589 -7.983 1.00 93.62 231 LYS A O 1
ATOM 1817 N N . THR A 1 232 ? 0.441 8.538 -6.033 1.00 92.00 232 THR A N 1
ATOM 1818 C CA . THR A 1 232 ? -0.369 9.603 -5.442 1.00 92.00 232 THR A CA 1
ATOM 1819 C C . THR A 1 232 ? 0.511 10.730 -4.934 1.00 92.00 232 THR A C 1
ATOM 1821 O O . THR A 1 232 ? 1.529 10.477 -4.285 1.00 92.00 232 THR A O 1
ATOM 1824 N N . VAL A 1 233 ? 0.036 11.956 -5.094 1.00 85.94 233 VAL A N 1
ATOM 1825 C CA . VAL A 1 233 ? 0.546 13.144 -4.422 1.00 85.94 233 VAL A CA 1
ATOM 1826 C C . VAL A 1 233 ? -0.616 13.796 -3.684 1.00 85.94 233 VAL A C 1
ATOM 1828 O O . VAL A 1 233 ? -1.655 14.134 -4.254 1.00 85.94 233 VAL A O 1
ATOM 1831 N N . ARG A 1 234 ? -0.466 13.913 -2.365 1.00 84.88 234 ARG A N 1
ATOM 1832 C CA . ARG A 1 234 ? -1.521 14.395 -1.471 1.00 84.88 234 ARG A CA 1
ATOM 1833 C C . ARG A 1 234 ? -1.292 15.861 -1.141 1.00 84.88 234 ARG A C 1
ATOM 1835 O O . ARG A 1 234 ? -0.256 16.217 -0.591 1.00 84.88 234 ARG A O 1
ATOM 1842 N N . LYS A 1 235 ? -2.299 16.697 -1.387 1.00 81.12 235 LYS A N 1
ATOM 1843 C CA . LYS A 1 235 ? -2.324 18.093 -0.949 1.00 81.12 235 LYS A CA 1
ATOM 1844 C C . LYS A 1 235 ? -3.019 18.174 0.408 1.00 81.12 235 LYS A C 1
ATOM 1846 O O . LYS A 1 235 ? -4.173 17.770 0.558 1.00 81.12 235 LYS A O 1
ATOM 1851 N N . LYS A 1 236 ? -2.320 18.695 1.410 1.00 75.62 236 LYS A N 1
ATOM 1852 C CA . LYS A 1 236 ? -2.828 18.872 2.781 1.00 75.62 236 LYS A CA 1
ATOM 1853 C C . LYS A 1 236 ? -3.287 20.317 2.985 1.00 75.62 236 LYS A C 1
ATOM 1855 O O . LYS A 1 236 ? -2.691 21.223 2.401 1.00 75.62 236 LYS A O 1
ATOM 1860 N N . SER A 1 237 ? -4.335 20.552 3.784 1.00 73.19 237 SER A N 1
ATOM 1861 C CA . SER A 1 237 ? -4.671 21.926 4.184 1.00 73.19 237 SER A CA 1
ATOM 1862 C C . SER A 1 237 ? -3.550 22.513 5.034 1.00 73.19 237 SER A C 1
ATOM 1864 O O . SER A 1 237 ? -2.891 21.806 5.793 1.00 73.19 237 SER A O 1
ATOM 1866 N N . PHE A 1 238 ? -3.348 23.821 4.925 1.00 56.53 238 PHE A N 1
ATOM 1867 C CA . PHE A 1 238 ? -2.475 24.541 5.838 1.00 56.53 238 PHE A CA 1
ATOM 1868 C C . PHE A 1 238 ? -3.146 24.675 7.224 1.00 56.53 238 PHE A C 1
ATOM 1870 O O . PHE A 1 238 ? -4.348 24.955 7.265 1.00 56.53 238 PHE A O 1
ATOM 1877 N N . PRO A 1 239 ? -2.415 24.510 8.345 1.00 56.59 239 PRO A N 1
ATOM 1878 C CA . PRO A 1 239 ? -0.997 24.140 8.437 1.00 56.59 239 PRO A CA 1
ATOM 1879 C C . PRO A 1 239 ? -0.761 22.626 8.272 1.00 56.59 239 PRO A C 1
ATOM 1881 O O . PRO A 1 239 ? -1.663 21.852 8.546 1.00 56.59 239 PRO A O 1
ATOM 1884 N N . LEU A 1 240 ? 0.452 22.228 7.844 1.00 54.22 240 LEU A N 1
ATOM 1885 C CA . LEU A 1 240 ? 0.977 20.927 7.324 1.00 54.22 240 LEU A CA 1
ATOM 1886 C C . LEU A 1 240 ? 0.466 19.570 7.879 1.00 54.22 240 LEU A C 1
ATOM 1888 O O . LEU A 1 240 ? 0.782 18.520 7.318 1.00 54.22 240 LEU A O 1
ATOM 1892 N N . PHE A 1 241 ? -0.324 19.587 8.943 1.00 52.94 241 PHE A N 1
ATOM 1893 C CA . PHE A 1 241 ? -1.034 18.468 9.582 1.00 52.94 241 PHE A CA 1
ATOM 1894 C C . PHE A 1 241 ? -2.515 18.462 9.229 1.00 52.94 241 PHE A C 1
ATOM 1896 O O . PHE A 1 241 ? -3.294 17.661 9.743 1.00 52.94 241 PHE A O 1
ATOM 1903 N N . GLY A 1 242 ? -2.909 19.406 8.385 1.00 57.22 242 GLY A N 1
ATOM 1904 C CA . GLY A 1 242 ? -4.256 19.578 7.940 1.00 57.22 242 GLY A CA 1
ATOM 1905 C C . GLY A 1 242 ? -4.747 18.349 7.202 1.00 57.22 242 GLY A C 1
ATOM 1906 O O . GLY A 1 242 ? -3.986 17.576 6.611 1.00 57.22 242 GLY A O 1
ATOM 1907 N N . LYS A 1 243 ? -6.064 18.188 7.240 1.00 68.19 243 LYS A N 1
ATOM 1908 C CA . LYS A 1 243 ? -6.788 17.181 6.478 1.00 68.19 243 LYS A CA 1
ATOM 1909 C C . LYS A 1 243 ? -6.266 17.153 5.038 1.00 68.19 243 LYS A C 1
ATOM 1911 O O . LYS A 1 243 ? -6.022 18.205 4.443 1.00 68.19 243 LYS A O 1
ATOM 1916 N N . VAL A 1 244 ? -6.103 15.959 4.469 1.00 77.81 244 VAL A N 1
ATOM 1917 C CA . VAL A 1 244 ? -5.825 15.832 3.034 1.00 77.81 244 VAL A CA 1
ATOM 1918 C C . VAL A 1 244 ? -7.011 16.445 2.290 1.00 77.81 244 VAL A C 1
ATOM 1920 O O . VAL A 1 244 ? -8.120 15.906 2.316 1.00 77.81 244 VAL A O 1
ATOM 1923 N N . ILE A 1 245 ? -6.792 17.613 1.689 1.00 80.25 245 ILE A N 1
ATOM 1924 C CA . ILE A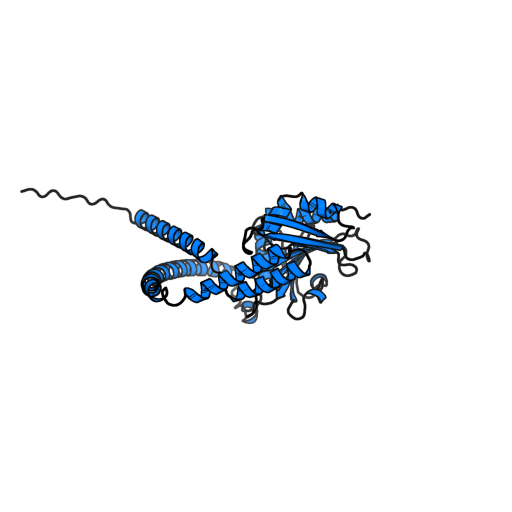 1 245 ? -7.831 18.352 0.968 1.00 80.25 245 ILE A CA 1
ATOM 1925 C C . ILE A 1 245 ? -7.975 17.827 -0.449 1.00 80.25 245 ILE A C 1
ATOM 1927 O O . ILE A 1 245 ? -9.091 17.768 -0.958 1.00 80.25 245 ILE A O 1
ATOM 1931 N N . ASP A 1 246 ? -6.875 17.369 -1.043 1.00 81.81 246 ASP A N 1
ATOM 1932 C CA . ASP A 1 246 ? -6.852 16.942 -2.433 1.00 81.81 246 ASP A CA 1
ATOM 1933 C C . ASP A 1 246 ? -5.818 15.835 -2.680 1.00 81.81 246 ASP A C 1
ATOM 1935 O O . ASP A 1 246 ? -4.855 15.675 -1.924 1.00 81.81 246 ASP A O 1
ATOM 1939 N N . VAL A 1 247 ? -6.046 15.046 -3.725 1.00 87.38 247 VAL A N 1
ATOM 1940 C CA . VAL A 1 247 ? -5.187 13.947 -4.171 1.00 87.38 247 VAL A CA 1
ATOM 1941 C C . VAL A 1 247 ? -5.082 14.049 -5.682 1.00 87.38 247 VAL A C 1
ATOM 1943 O O . VAL A 1 247 ? -6.088 13.926 -6.372 1.00 87.38 247 VAL A O 1
ATOM 1946 N N . HIS A 1 248 ? -3.868 14.216 -6.192 1.00 89.38 248 HIS A N 1
ATOM 1947 C CA . HIS A 1 248 ? -3.598 14.066 -7.616 1.00 89.38 248 HIS A CA 1
ATOM 1948 C C . HIS A 1 248 ? -2.674 12.877 -7.852 1.00 89.38 248 HIS A C 1
ATOM 1950 O O . HIS A 1 248 ? -1.990 12.398 -6.946 1.00 89.38 248 HIS A O 1
ATOM 1956 N N . TRP A 1 249 ? -2.688 12.374 -9.078 1.00 90.31 249 TRP A N 1
ATOM 1957 C CA . TRP A 1 249 ? -1.897 11.226 -9.485 1.00 90.31 249 TRP A CA 1
ATOM 1958 C C . TRP A 1 249 ? -0.844 11.672 -10.489 1.00 90.31 249 TRP A C 1
ATOM 1960 O O . TRP A 1 249 ? -1.160 12.300 -11.495 1.00 90.31 249 TRP A O 1
ATOM 1970 N N . GLU A 1 250 ? 0.408 11.332 -10.214 1.00 89.25 250 GLU A N 1
ATOM 1971 C CA . GLU A 1 250 ? 1.516 11.529 -11.139 1.00 89.25 250 GLU A CA 1
ATOM 1972 C C . GLU A 1 250 ? 1.818 10.216 -11.852 1.00 89.25 250 GLU A C 1
ATOM 1974 O O . GLU A 1 250 ? 1.955 9.170 -11.213 1.00 89.25 250 GLU A O 1
ATOM 1979 N N . ALA A 1 251 ? 1.974 10.278 -13.170 1.00 87.19 251 ALA A N 1
ATOM 1980 C CA . ALA A 1 251 ? 2.421 9.157 -13.978 1.00 87.19 251 ALA A CA 1
ATOM 1981 C C . ALA A 1 251 ? 3.242 9.638 -15.175 1.00 87.19 251 ALA A C 1
ATOM 1983 O O . ALA A 1 251 ? 3.251 10.823 -15.503 1.00 87.19 251 ALA A O 1
ATOM 1984 N N . ARG A 1 252 ? 3.916 8.704 -15.851 1.00 77.44 252 ARG A N 1
ATOM 1985 C CA . ARG A 1 252 ? 4.479 8.962 -17.187 1.00 77.44 252 ARG A CA 1
ATOM 1986 C C . ARG A 1 252 ? 3.355 9.004 -18.230 1.00 77.44 252 ARG A C 1
ATOM 1988 O O . ARG A 1 252 ? 2.372 8.285 -18.068 1.00 77.44 252 ARG A O 1
ATOM 1995 N N . ASP A 1 253 ? 3.538 9.771 -19.308 1.00 68.44 253 ASP A N 1
ATOM 1996 C CA . ASP A 1 253 ? 2.500 10.100 -20.309 1.00 68.44 253 ASP A CA 1
ATOM 1997 C C . ASP A 1 253 ? 1.662 8.904 -20.801 1.00 68.44 253 ASP A C 1
ATOM 1999 O O . ASP A 1 253 ? 0.447 9.022 -20.938 1.00 68.44 253 ASP A O 1
ATOM 2003 N N . ALA A 1 254 ? 2.275 7.726 -20.977 1.00 76.94 254 ALA A N 1
ATOM 2004 C CA . ALA A 1 254 ? 1.599 6.494 -21.411 1.00 76.94 254 ALA A CA 1
ATOM 2005 C C . ALA A 1 254 ? 0.474 6.002 -20.470 1.00 76.94 254 ALA A C 1
ATOM 2007 O O . ALA A 1 254 ? -0.277 5.100 -20.820 1.00 76.94 254 ALA A O 1
ATOM 2008 N N . LEU A 1 255 ? 0.355 6.564 -19.265 1.00 85.88 255 LEU A N 1
ATOM 2009 C CA . LEU A 1 255 ? -0.629 6.177 -18.249 1.00 85.88 255 LEU A CA 1
ATOM 2010 C C . LEU A 1 255 ? -1.685 7.261 -17.996 1.00 85.88 255 LEU A C 1
ATOM 2012 O O . LEU A 1 255 ? -2.467 7.137 -17.053 1.00 85.88 255 LEU A O 1
ATOM 2016 N N . ALA A 1 256 ? -1.740 8.307 -18.828 1.00 85.62 256 ALA A N 1
ATOM 2017 C CA . ALA A 1 256 ? -2.709 9.394 -18.684 1.00 85.62 256 ALA A CA 1
ATOM 2018 C C . ALA A 1 256 ? -4.180 8.917 -18.592 1.00 85.62 256 ALA A C 1
ATOM 2020 O O . ALA A 1 256 ? -4.900 9.425 -17.726 1.00 85.62 256 ALA A O 1
ATOM 2021 N N . PRO A 1 257 ? -4.648 7.914 -19.373 1.00 89.06 257 PRO A N 1
ATOM 2022 C CA . PRO A 1 257 ? -6.009 7.394 -19.220 1.00 89.06 257 PRO A CA 1
ATOM 2023 C C . PRO A 1 257 ? -6.270 6.798 -17.832 1.00 89.06 257 PRO A C 1
ATOM 2025 O O . PRO A 1 257 ? -7.313 7.050 -17.231 1.00 89.06 257 PRO A O 1
ATOM 2028 N N . LEU A 1 258 ? -5.306 6.050 -17.293 1.00 91.44 258 LEU A N 1
ATOM 2029 C CA . LEU A 1 258 ? -5.422 5.403 -15.987 1.00 91.44 258 LEU A CA 1
ATOM 2030 C C . LEU A 1 258 ? -5.353 6.423 -14.839 1.00 91.44 258 LEU A C 1
ATOM 2032 O O . LEU A 1 258 ? -6.114 6.322 -13.879 1.00 91.44 258 LEU A O 1
ATOM 2036 N N . VAL A 1 259 ? -4.518 7.459 -14.980 1.00 91.75 259 VAL A N 1
ATOM 2037 C CA . VAL A 1 259 ? -4.504 8.629 -14.084 1.00 91.75 259 VAL A CA 1
ATOM 2038 C C . VAL A 1 259 ? -5.872 9.299 -14.041 1.00 91.75 259 VAL A C 1
ATOM 2040 O O . VAL A 1 259 ? -6.372 9.590 -12.954 1.00 91.75 259 VAL A O 1
ATOM 2043 N N . ASN A 1 260 ? -6.504 9.516 -15.197 1.00 90.94 260 ASN A N 1
ATOM 2044 C CA . ASN A 1 260 ? -7.834 10.113 -15.253 1.00 90.94 260 ASN A CA 1
ATOM 2045 C C . ASN A 1 260 ? -8.882 9.239 -14.541 1.00 90.94 260 ASN A C 1
ATOM 2047 O O . ASN A 1 260 ? -9.659 9.760 -13.747 1.00 90.94 260 ASN A O 1
ATOM 2051 N N . VAL A 1 261 ? -8.859 7.918 -14.751 1.00 93.62 261 VAL A N 1
ATOM 2052 C CA . VAL A 1 261 ? -9.763 6.984 -14.054 1.00 93.62 261 VAL A CA 1
ATOM 2053 C C . VAL A 1 261 ? -9.570 7.050 -12.535 1.00 93.62 261 VAL A C 1
ATOM 2055 O O . VAL A 1 261 ? -10.542 7.225 -11.805 1.00 93.62 261 VAL A O 1
ATOM 2058 N N . PHE A 1 262 ? -8.331 6.989 -12.038 1.00 93.94 262 PHE A N 1
ATOM 2059 C CA . PHE A 1 262 ? -8.065 7.081 -10.595 1.00 93.94 262 PHE A CA 1
ATOM 2060 C C . PHE A 1 262 ? -8.447 8.437 -9.993 1.00 93.94 262 PHE A C 1
ATOM 2062 O O . PHE A 1 262 ? -8.841 8.503 -8.830 1.00 93.94 262 PHE A O 1
ATOM 2069 N N . SER A 1 263 ? -8.331 9.513 -10.771 1.00 91.31 263 SER A N 1
ATOM 2070 C CA . SER A 1 263 ? -8.623 10.880 -10.319 1.00 91.31 263 SER A CA 1
ATOM 2071 C C . SER A 1 263 ? -10.120 11.198 -10.287 1.00 91.31 263 SER A C 1
ATOM 2073 O O . SER A 1 263 ? -10.513 12.191 -9.686 1.00 91.31 263 SER A O 1
ATOM 2075 N N . GLN A 1 264 ? -10.956 10.376 -10.927 1.00 92.94 264 GLN A N 1
ATOM 2076 C CA . GLN A 1 264 ? -12.417 10.519 -10.939 1.00 92.94 264 GLN A CA 1
ATOM 2077 C C . GLN A 1 264 ? -13.117 9.540 -9.983 1.00 92.94 264 GLN A C 1
ATOM 2079 O O . GLN A 1 264 ? -14.323 9.638 -9.767 1.00 92.94 264 GLN A O 1
ATOM 2084 N N . ASP A 1 265 ? -12.380 8.593 -9.398 1.00 94.69 265 ASP A N 1
ATOM 2085 C CA . ASP A 1 265 ? -12.946 7.548 -8.553 1.00 94.69 265 ASP A CA 1
ATOM 2086 C C . ASP A 1 265 ? -12.948 7.939 -7.070 1.00 94.69 265 ASP A C 1
ATOM 2088 O O . ASP A 1 265 ? -11.936 7.834 -6.373 1.00 94.69 265 ASP A O 1
ATOM 2092 N N . GLU A 1 266 ? -14.106 8.361 -6.559 1.00 93.38 266 GLU A N 1
ATOM 2093 C CA . GLU A 1 266 ? -14.243 8.825 -5.171 1.00 93.38 266 GLU A CA 1
ATOM 2094 C C . GLU A 1 266 ? -13.810 7.788 -4.127 1.00 93.38 266 GLU A C 1
ATOM 2096 O O . GLU A 1 266 ? -13.239 8.156 -3.098 1.00 93.38 266 GLU A O 1
ATOM 2101 N N . ALA A 1 267 ? -14.040 6.494 -4.375 1.00 93.31 267 ALA A N 1
ATOM 2102 C CA . ALA A 1 267 ? -13.660 5.443 -3.434 1.00 93.31 267 ALA A CA 1
ATOM 2103 C C . ALA A 1 267 ? -12.133 5.330 -3.328 1.00 93.31 267 ALA A C 1
ATOM 2105 O O . ALA A 1 267 ? -11.595 5.233 -2.225 1.00 93.31 267 ALA A O 1
ATOM 2106 N N . ILE A 1 268 ? -11.433 5.413 -4.464 1.00 94.06 268 ILE A N 1
ATOM 2107 C CA . ILE A 1 268 ? -9.967 5.434 -4.508 1.00 94.06 268 ILE A CA 1
ATOM 2108 C C . ILE A 1 268 ? -9.429 6.715 -3.857 1.00 94.06 268 ILE A C 1
ATOM 2110 O O . ILE A 1 268 ? -8.515 6.644 -3.035 1.00 94.06 268 ILE A O 1
ATOM 2114 N N . ILE A 1 269 ? -10.003 7.881 -4.166 1.00 90.81 269 ILE A N 1
ATOM 2115 C CA . ILE A 1 269 ? -9.564 9.167 -3.601 1.00 90.81 269 ILE A CA 1
ATOM 2116 C C . ILE A 1 269 ? -9.694 9.161 -2.076 1.00 90.81 269 ILE A C 1
ATOM 2118 O O . ILE A 1 269 ? -8.741 9.507 -1.375 1.00 90.81 269 ILE A O 1
ATOM 2122 N N . ASN A 1 270 ? -10.848 8.748 -1.548 1.00 90.44 270 ASN A N 1
ATOM 2123 C CA . ASN A 1 270 ? -11.079 8.684 -0.105 1.00 90.44 270 ASN A CA 1
ATOM 2124 C C . ASN A 1 270 ? -10.147 7.670 0.564 1.00 90.44 270 ASN A C 1
ATOM 2126 O O . ASN A 1 270 ? -9.543 7.969 1.591 1.00 90.44 270 ASN A O 1
ATOM 2130 N N . PHE A 1 271 ? -9.929 6.518 -0.071 1.00 91.12 271 PHE A N 1
ATOM 2131 C CA . PHE A 1 271 ? -8.978 5.527 0.416 1.00 91.12 271 PHE A CA 1
ATOM 2132 C C . PHE A 1 271 ? -7.548 6.082 0.526 1.00 91.12 271 PHE A C 1
ATOM 2134 O O . PHE A 1 271 ? -6.896 5.888 1.550 1.00 91.12 271 PHE A O 1
ATOM 2141 N N . VAL A 1 272 ? -7.069 6.835 -0.470 1.00 90.50 272 VAL A N 1
ATOM 2142 C CA . VAL A 1 272 ? -5.751 7.499 -0.422 1.00 90.50 272 VAL A CA 1
ATOM 2143 C C . VAL A 1 272 ? -5.686 8.550 0.691 1.00 90.50 272 VAL A C 1
ATOM 2145 O O . VAL A 1 272 ? -4.676 8.651 1.396 1.00 90.50 272 VAL A O 1
ATOM 2148 N N . LYS A 1 273 ? -6.757 9.336 0.870 1.00 85.81 273 LYS A N 1
ATOM 2149 C CA . LYS A 1 273 ? -6.845 10.343 1.941 1.00 85.81 273 LYS A CA 1
ATOM 2150 C C . LYS A 1 273 ? -6.705 9.702 3.321 1.00 85.81 273 LYS A C 1
ATOM 2152 O O . LYS A 1 273 ? -5.973 10.237 4.154 1.00 85.81 273 LYS A O 1
ATOM 2157 N N . ASP A 1 274 ? -7.346 8.555 3.521 1.00 84.38 274 ASP A N 1
ATOM 2158 C CA . ASP A 1 274 ? -7.406 7.871 4.812 1.00 84.38 274 ASP A CA 1
ATOM 2159 C C . ASP A 1 274 ? -6.158 7.033 5.107 1.00 84.38 274 ASP A C 1
ATOM 2161 O O . ASP A 1 274 ? -5.677 6.996 6.241 1.00 84.38 274 ASP A O 1
ATOM 2165 N N . VAL A 1 275 ? -5.628 6.337 4.100 1.00 84.62 275 VAL A N 1
ATOM 2166 C CA . VAL A 1 275 ? -4.611 5.299 4.311 1.00 84.62 275 VAL A CA 1
ATOM 2167 C C . VAL A 1 275 ? -3.191 5.813 4.123 1.00 84.62 275 VAL A C 1
ATOM 2169 O O . VAL A 1 275 ? -2.296 5.424 4.879 1.00 84.62 275 VAL A O 1
ATOM 2172 N N . GLY A 1 276 ? -2.956 6.684 3.144 1.00 82.44 276 GLY A N 1
ATOM 2173 C CA . GLY A 1 276 ? -1.614 7.155 2.825 1.00 82.44 276 GLY A CA 1
ATOM 2174 C C . GLY A 1 276 ? -1.268 7.068 1.349 1.00 82.44 276 GLY A C 1
ATOM 2175 O O . GLY A 1 276 ? -2.134 6.927 0.491 1.00 82.44 276 GLY A O 1
ATOM 2176 N N . ASP A 1 277 ? 0.029 7.175 1.069 1.00 86.88 277 ASP A N 1
ATOM 2177 C CA . ASP A 1 277 ? 0.525 7.203 -0.303 1.00 86.88 277 ASP A CA 1
ATOM 2178 C C . ASP A 1 277 ? 0.380 5.825 -0.954 1.00 86.88 277 ASP A C 1
ATOM 2180 O O . ASP A 1 277 ? 0.801 4.802 -0.389 1.00 86.88 277 ASP A O 1
ATOM 2184 N N . ILE A 1 278 ? -0.169 5.831 -2.166 1.00 94.25 278 ILE A N 1
ATOM 2185 C CA . ILE A 1 278 ? -0.319 4.656 -3.015 1.00 94.25 278 ILE A CA 1
ATOM 2186 C C . ILE A 1 278 ? 0.544 4.834 -4.254 1.00 94.25 278 ILE A C 1
ATOM 2188 O O . ILE A 1 278 ? 0.599 5.910 -4.848 1.00 94.25 278 ILE A O 1
ATOM 2192 N N . ALA A 1 279 ? 1.205 3.759 -4.658 1.00 94.81 279 ALA A N 1
ATOM 2193 C CA . ALA A 1 279 ? 1.859 3.685 -5.949 1.00 94.81 279 ALA A CA 1
ATOM 2194 C C . ALA A 1 279 ? 1.454 2.409 -6.685 1.00 94.81 279 ALA A C 1
ATOM 2196 O O . ALA A 1 279 ? 1.186 1.380 -6.072 1.00 94.81 279 ALA A O 1
ATOM 2197 N N . VAL A 1 280 ? 1.409 2.481 -8.005 1.00 95.50 280 VAL A N 1
ATOM 2198 C CA . VAL A 1 280 ? 1.132 1.371 -8.905 1.00 95.50 280 VAL A CA 1
ATOM 2199 C C . VAL A 1 280 ? 2.321 1.244 -9.840 1.00 95.50 280 VAL A C 1
ATOM 2201 O O . VAL A 1 280 ? 2.730 2.227 -10.455 1.00 95.50 280 VAL A O 1
ATOM 2204 N N . HIS A 1 281 ? 2.888 0.046 -9.939 1.00 93.38 281 HIS A N 1
ATOM 2205 C CA . HIS A 1 281 ? 4.096 -0.197 -10.723 1.00 93.38 281 HIS A CA 1
ATOM 2206 C C . HIS A 1 281 ? 3.979 -1.446 -11.583 1.00 93.38 281 HIS A C 1
ATOM 2208 O O . HIS A 1 281 ? 3.323 -2.409 -11.188 1.00 93.38 281 HIS A O 1
ATOM 2214 N N . THR A 1 282 ? 4.725 -1.477 -12.682 1.00 93.06 282 THR A N 1
ATOM 2215 C CA . THR A 1 282 ? 5.146 -2.732 -13.312 1.00 93.06 282 THR A CA 1
ATOM 2216 C C . THR A 1 282 ? 6.621 -3.013 -13.036 1.00 93.06 282 THR A C 1
ATOM 2218 O O . THR A 1 282 ? 7.425 -2.099 -12.834 1.00 93.06 282 THR A O 1
ATOM 2221 N N . HIS A 1 283 ? 7.001 -4.297 -13.054 1.00 90.75 283 HIS A N 1
ATOM 2222 C CA . HIS A 1 283 ? 8.381 -4.731 -12.784 1.00 90.75 283 HIS A CA 1
ATOM 2223 C C . HIS A 1 283 ? 8.923 -5.614 -13.914 1.00 90.75 283 HIS A C 1
ATOM 2225 O O . HIS A 1 283 ? 9.036 -6.836 -13.748 1.00 90.75 283 HIS A O 1
ATOM 2231 N N . PRO A 1 284 ? 9.292 -5.021 -15.067 1.00 88.25 284 PRO A N 1
ATOM 2232 C CA . PRO A 1 284 ? 9.823 -5.765 -16.204 1.00 88.25 284 PRO A CA 1
ATOM 2233 C C . PRO A 1 284 ? 10.970 -6.690 -15.787 1.00 88.25 284 PRO A C 1
ATOM 2235 O O . PRO A 1 284 ? 11.883 -6.282 -15.063 1.00 88.25 284 PRO A O 1
ATOM 2238 N N . ARG A 1 285 ? 10.935 -7.938 -16.271 1.00 86.69 285 ARG A N 1
ATOM 2239 C CA . ARG A 1 285 ? 11.926 -8.999 -15.988 1.00 86.69 285 ARG A CA 1
ATOM 2240 C C . ARG A 1 285 ? 11.976 -9.509 -14.536 1.00 86.69 285 ARG A C 1
ATOM 2242 O O . ARG A 1 285 ? 12.831 -10.337 -14.237 1.00 86.69 285 ARG A O 1
ATOM 2249 N N . GLN A 1 286 ? 11.103 -9.040 -13.643 1.00 89.50 286 GLN A N 1
ATOM 2250 C CA . GLN A 1 286 ? 10.993 -9.542 -12.261 1.00 89.50 286 GLN A CA 1
ATOM 2251 C C . GLN A 1 286 ? 9.611 -10.121 -11.971 1.00 89.50 286 GLN A C 1
ATOM 2253 O O . GLN A 1 286 ? 9.503 -11.151 -11.312 1.00 89.50 286 GLN A O 1
ATOM 2258 N N . PHE A 1 287 ? 8.562 -9.469 -12.470 1.00 92.06 287 PHE A N 1
ATOM 2259 C CA . PHE A 1 287 ? 7.184 -9.885 -12.273 1.00 92.06 287 PHE A CA 1
ATOM 2260 C C . PHE A 1 287 ? 6.344 -9.476 -13.484 1.00 92.06 287 PHE A C 1
ATOM 2262 O O . PHE A 1 287 ? 6.355 -8.315 -13.894 1.00 92.06 287 PHE A O 1
ATOM 2269 N N . GLN A 1 288 ? 5.633 -10.439 -14.072 1.00 92.50 288 GLN A N 1
ATOM 2270 C CA . GLN A 1 288 ? 4.734 -10.191 -15.196 1.00 92.50 288 GLN A CA 1
ATOM 2271 C C . GLN A 1 288 ? 3.357 -9.784 -14.664 1.00 92.50 288 GLN A C 1
ATOM 2273 O O . GLN A 1 288 ? 2.455 -10.605 -14.495 1.00 92.50 288 GLN A O 1
ATOM 2278 N N . GLY A 1 289 ? 3.237 -8.508 -14.320 1.00 94.12 289 GLY A N 1
ATOM 2279 C CA . GLY A 1 289 ? 2.036 -7.963 -13.715 1.00 94.12 289 GLY A CA 1
ATOM 2280 C C . GLY A 1 289 ? 2.249 -6.579 -13.126 1.00 94.12 289 GLY A C 1
ATOM 2281 O O . GLY A 1 289 ? 3.296 -5.946 -13.308 1.00 94.12 289 GLY A O 1
ATOM 2282 N N . TRP A 1 290 ? 1.245 -6.155 -12.374 1.00 95.62 290 TRP A N 1
ATOM 2283 C CA . TRP A 1 290 ? 1.208 -4.900 -11.645 1.00 95.62 290 TRP A CA 1
ATOM 2284 C C . TRP A 1 290 ? 1.405 -5.134 -10.153 1.00 95.62 290 TRP A C 1
ATOM 2286 O O . TRP A 1 290 ? 0.999 -6.156 -9.605 1.00 95.62 290 TRP A O 1
ATOM 2296 N N . THR A 1 291 ? 1.974 -4.161 -9.460 1.00 96.94 291 THR A N 1
ATOM 2297 C CA . THR A 1 291 ? 1.904 -4.110 -8.002 1.00 96.94 291 THR A CA 1
ATOM 2298 C C . THR A 1 291 ? 1.218 -2.841 -7.559 1.00 96.94 291 THR A C 1
ATOM 2300 O O . THR A 1 291 ? 1.615 -1.764 -8.001 1.00 96.94 291 THR A O 1
ATOM 2303 N N . VAL A 1 292 ? 0.274 -2.958 -6.631 1.00 97.25 292 VAL A N 1
ATOM 2304 C CA . VAL A 1 292 ? -0.225 -1.819 -5.856 1.00 97.25 292 VAL A CA 1
ATOM 2305 C C . VAL A 1 292 ? 0.566 -1.772 -4.552 1.00 97.25 292 VAL A C 1
ATOM 2307 O O . VAL A 1 292 ? 0.719 -2.778 -3.866 1.00 97.25 292 VAL A O 1
ATOM 2310 N N . GLU A 1 293 ? 1.118 -0.617 -4.216 1.00 95.88 293 GLU A N 1
ATOM 2311 C CA . GLU A 1 293 ? 1.976 -0.404 -3.058 1.00 95.88 293 GLU A CA 1
ATOM 2312 C C . GLU A 1 293 ? 1.336 0.618 -2.134 1.00 95.88 293 GLU A C 1
ATOM 2314 O O . GLU A 1 293 ? 1.188 1.778 -2.503 1.00 95.88 293 GLU A O 1
ATOM 2319 N N . VAL A 1 294 ? 1.013 0.206 -0.910 1.00 95.25 294 VAL A N 1
ATOM 2320 C CA . VAL A 1 294 ? 0.476 1.103 0.118 1.00 95.25 294 VAL A CA 1
ATOM 2321 C C . VAL A 1 294 ? 1.551 1.335 1.164 1.00 95.25 294 VAL A C 1
ATOM 2323 O O . VAL A 1 294 ? 2.018 0.387 1.804 1.00 95.25 294 VAL A O 1
ATOM 2326 N N . THR A 1 295 ? 1.966 2.590 1.327 1.00 91.56 295 THR A N 1
ATOM 2327 C CA . THR A 1 295 ? 3.062 2.962 2.224 1.00 91.56 295 THR A CA 1
ATOM 2328 C C . THR A 1 295 ? 2.543 3.695 3.457 1.00 91.56 295 THR A C 1
ATOM 2330 O O . THR A 1 295 ? 1.908 4.740 3.356 1.00 91.56 295 THR A O 1
ATOM 2333 N N . THR A 1 296 ? 2.877 3.179 4.640 1.00 89.50 296 THR A N 1
ATOM 2334 C CA . THR A 1 296 ? 2.346 3.654 5.925 1.00 89.50 296 THR A CA 1
ATOM 2335 C C . THR A 1 296 ? 3.444 3.841 6.974 1.00 89.50 296 THR A C 1
ATOM 2337 O O . THR A 1 296 ? 4.529 3.246 6.910 1.00 89.50 296 THR A O 1
ATOM 2340 N N . LEU A 1 297 ? 3.166 4.690 7.965 1.00 87.00 297 LEU A N 1
ATOM 2341 C CA . LEU A 1 297 ? 4.030 4.909 9.127 1.00 87.00 297 LEU A CA 1
ATOM 2342 C C . LEU A 1 297 ? 3.600 4.013 10.295 1.00 87.00 297 LEU A C 1
ATOM 2344 O O . LEU A 1 297 ? 2.431 3.673 10.443 1.00 87.00 297 LEU A O 1
ATOM 2348 N N . HIS A 1 298 ? 4.557 3.654 11.149 1.00 86.19 298 HIS A N 1
ATOM 2349 C CA . HIS A 1 298 ? 4.425 2.847 12.372 1.00 86.19 298 HIS A CA 1
ATOM 2350 C C . HIS A 1 298 ? 4.007 1.382 12.194 1.00 86.19 298 HIS A C 1
ATOM 2352 O O . HIS A 1 298 ? 4.533 0.527 12.908 1.00 86.19 298 HIS A O 1
ATOM 2358 N N . LYS A 1 299 ? 3.089 1.077 11.277 1.00 90.19 299 LYS A N 1
ATOM 2359 C CA . LYS A 1 299 ? 2.561 -0.267 11.004 1.00 90.19 299 LYS A CA 1
ATOM 2360 C C . LYS A 1 299 ? 2.307 -0.439 9.514 1.00 90.19 299 LYS A C 1
ATOM 2362 O O . LYS A 1 299 ? 2.168 0.558 8.814 1.00 90.19 299 LYS A O 1
ATOM 2367 N N . VAL A 1 300 ? 2.244 -1.678 9.036 1.00 92.69 300 VAL A N 1
ATOM 2368 C CA . VAL A 1 300 ? 1.789 -1.978 7.672 1.00 92.69 300 VAL A CA 1
ATOM 2369 C C . VAL A 1 300 ? 0.300 -1.665 7.534 1.00 92.69 300 VAL A C 1
ATOM 2371 O O . VAL A 1 300 ? -0.471 -1.879 8.476 1.00 92.69 300 VAL A O 1
ATOM 2374 N N . PHE A 1 301 ? -0.106 -1.181 6.360 1.00 92.69 301 PHE A N 1
ATOM 2375 C CA . PHE A 1 301 ? -1.516 -1.118 6.000 1.00 92.69 301 PHE A CA 1
ATOM 2376 C C . PHE A 1 301 ? -2.185 -2.475 6.235 1.00 92.69 301 PHE A C 1
ATOM 2378 O O . PHE A 1 301 ? -1.651 -3.523 5.876 1.00 92.69 301 PHE A O 1
ATOM 2385 N N . THR A 1 302 ? -3.335 -2.429 6.894 1.00 88.69 302 THR A N 1
ATOM 2386 C CA . THR A 1 302 ? -4.093 -3.592 7.326 1.00 88.69 302 THR A CA 1
ATOM 2387 C C . THR A 1 302 ? -5.569 -3.275 7.093 1.00 88.69 302 THR A C 1
ATOM 2389 O O . THR A 1 302 ? -6.072 -2.376 7.771 1.00 88.69 302 THR A O 1
ATOM 2392 N N . PRO A 1 303 ? -6.254 -3.938 6.143 1.00 84.19 303 PRO A N 1
ATOM 2393 C CA . PRO A 1 303 ? -7.651 -3.645 5.863 1.00 84.19 303 PRO A CA 1
ATOM 2394 C C . PRO A 1 303 ? -8.498 -4.088 7.056 1.00 84.19 303 PRO A C 1
ATOM 2396 O O . PRO A 1 303 ? -8.496 -5.264 7.422 1.00 84.19 303 PRO A O 1
ATOM 2399 N N . VAL A 1 304 ? -9.181 -3.136 7.689 1.00 80.88 304 VAL A N 1
ATOM 2400 C CA . VAL A 1 304 ? -10.031 -3.382 8.872 1.00 80.88 304 VAL A CA 1
ATOM 2401 C C . VAL A 1 304 ? -11.492 -3.612 8.502 1.00 80.88 304 VAL A C 1
ATOM 2403 O O . VAL A 1 304 ? -12.241 -4.200 9.277 1.00 80.88 304 VAL A O 1
ATOM 2406 N N . VAL A 1 305 ? -11.889 -3.156 7.315 1.00 79.81 305 VAL A N 1
ATOM 2407 C CA . VAL A 1 305 ? -13.217 -3.345 6.730 1.00 79.81 305 VAL A CA 1
ATOM 2408 C C . VAL A 1 305 ? -13.072 -3.879 5.311 1.00 79.81 305 VAL A C 1
ATOM 2410 O O . VAL A 1 305 ? -12.083 -3.592 4.633 1.00 79.81 305 VAL A O 1
ATOM 2413 N N . PHE A 1 306 ? -14.062 -4.648 4.862 1.00 78.62 306 PHE A N 1
ATOM 2414 C CA . PHE A 1 306 ? -14.061 -5.257 3.532 1.00 78.62 306 PHE A CA 1
ATOM 2415 C C . PHE A 1 306 ? -13.947 -4.212 2.410 1.00 78.62 306 PHE A C 1
ATOM 2417 O O . PHE A 1 306 ? -13.221 -4.428 1.445 1.00 78.62 306 PHE A O 1
ATOM 2424 N N . ASP A 1 307 ? -14.550 -3.035 2.582 1.00 86.62 307 ASP A N 1
ATOM 2425 C CA . ASP A 1 307 ? -14.512 -1.949 1.596 1.00 86.62 307 ASP A CA 1
ATOM 2426 C C . ASP A 1 307 ? -13.084 -1.493 1.262 1.00 86.62 307 ASP A C 1
ATOM 2428 O O . ASP A 1 307 ? -12.773 -1.210 0.109 1.00 86.62 307 ASP A O 1
ATOM 2432 N N . GLN A 1 308 ? -12.170 -1.494 2.239 1.00 89.94 308 GLN A N 1
ATOM 2433 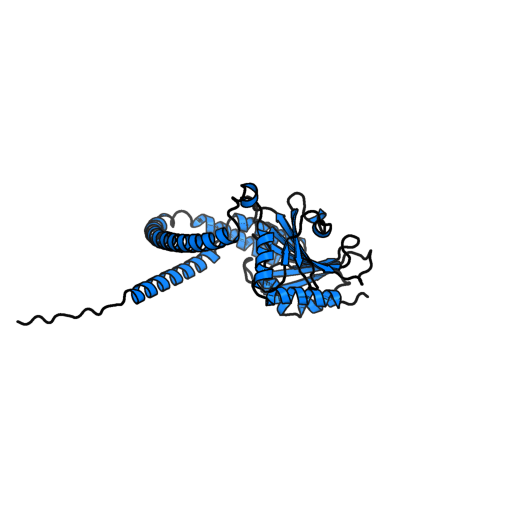C CA . GLN A 1 308 ? -10.763 -1.152 1.997 1.00 89.94 308 GLN A CA 1
ATOM 2434 C C . GLN A 1 308 ? -10.070 -2.180 1.097 1.00 89.94 308 GLN A C 1
ATOM 2436 O O . GLN A 1 308 ? -9.238 -1.814 0.271 1.00 89.94 308 GLN A O 1
ATOM 2441 N N . TRP A 1 309 ? -10.417 -3.462 1.239 1.00 93.12 309 TRP A N 1
ATOM 2442 C CA . TRP A 1 309 ? -9.949 -4.507 0.330 1.00 93.12 309 TRP A CA 1
ATOM 2443 C C . TRP A 1 309 ? -10.549 -4.340 -1.069 1.00 93.12 309 TRP A C 1
ATOM 2445 O O . TRP A 1 309 ? -9.831 -4.451 -2.063 1.00 93.12 309 TRP A O 1
ATOM 2455 N N . GLN A 1 310 ? -11.836 -3.990 -1.147 1.00 94.00 310 GLN A N 1
ATOM 2456 C CA . GLN A 1 310 ? -12.523 -3.744 -2.415 1.00 94.00 310 GLN A CA 1
ATOM 2457 C C . GLN A 1 310 ? -11.920 -2.579 -3.200 1.00 94.00 310 GLN A C 1
ATOM 2459 O O . GLN A 1 310 ? -11.849 -2.650 -4.423 1.00 94.00 310 GLN A O 1
ATOM 2464 N N . VAL A 1 311 ? -11.407 -1.540 -2.535 1.00 95.19 311 VAL A N 1
ATOM 2465 C CA . VAL A 1 311 ? -10.701 -0.460 -3.240 1.00 95.19 311 VAL A CA 1
ATOM 2466 C C . VAL A 1 311 ? -9.405 -0.957 -3.895 1.00 95.19 311 VAL A C 1
ATOM 2468 O O . VAL A 1 311 ? -9.127 -0.583 -5.033 1.00 95.19 311 VAL A O 1
ATOM 2471 N N . ILE A 1 312 ? -8.634 -1.838 -3.242 1.00 95.50 312 ILE A N 1
ATOM 2472 C CA . ILE A 1 312 ? -7.440 -2.435 -3.871 1.00 95.50 312 ILE A CA 1
ATOM 2473 C C . ILE A 1 312 ? -7.837 -3.304 -5.074 1.00 95.50 312 ILE A C 1
ATOM 2475 O O . ILE A 1 312 ? -7.177 -3.241 -6.111 1.00 95.50 312 ILE A O 1
ATOM 2479 N N . HIS A 1 313 ? -8.935 -4.060 -4.971 1.00 95.19 313 HIS A N 1
ATOM 2480 C CA . HIS A 1 313 ? -9.510 -4.807 -6.098 1.00 95.19 313 HIS A CA 1
ATOM 2481 C C . HIS A 1 313 ? -9.910 -3.898 -7.255 1.00 95.19 313 HIS A C 1
ATOM 2483 O O . HIS A 1 313 ? -9.539 -4.161 -8.392 1.00 95.19 313 HIS A O 1
ATOM 2489 N N . LYS A 1 314 ? -10.584 -2.786 -6.966 1.00 96.38 314 LYS A N 1
ATOM 2490 C CA . LYS A 1 314 ? -10.989 -1.802 -7.972 1.00 96.38 314 LYS A CA 1
ATOM 2491 C C . LYS A 1 314 ? -9.786 -1.213 -8.712 1.00 96.38 314 LYS A C 1
ATOM 2493 O O . LYS A 1 314 ? -9.793 -1.112 -9.935 1.00 96.38 314 LYS A O 1
ATOM 2498 N N . ILE A 1 315 ? -8.708 -0.898 -7.985 1.00 96.00 315 ILE A N 1
ATOM 2499 C CA . ILE A 1 315 ? -7.433 -0.494 -8.597 1.00 96.00 315 ILE A CA 1
ATOM 2500 C C . ILE A 1 315 ? -6.890 -1.626 -9.485 1.00 96.00 315 ILE A C 1
ATOM 2502 O O . ILE A 1 315 ? -6.475 -1.362 -10.612 1.00 96.00 315 ILE A O 1
ATOM 2506 N N . ALA A 1 316 ? -6.920 -2.878 -9.014 1.00 96.12 316 ALA A N 1
ATOM 2507 C CA . ALA A 1 316 ? -6.471 -4.042 -9.779 1.00 96.12 316 ALA A CA 1
ATOM 2508 C C . ALA A 1 316 ? -7.277 -4.261 -11.075 1.00 96.12 316 ALA A C 1
ATOM 2510 O O . ALA A 1 316 ? -6.717 -4.653 -12.098 1.00 96.12 316 ALA A O 1
ATOM 2511 N N . GLU A 1 317 ? -8.578 -3.989 -11.058 1.00 95.31 317 GLU A N 1
ATOM 2512 C CA . GLU A 1 317 ? -9.434 -4.056 -12.243 1.00 95.31 317 GLU A CA 1
ATOM 2513 C C . GLU A 1 317 ? -9.071 -2.977 -13.260 1.00 95.31 317 GLU A C 1
ATOM 2515 O O . GLU A 1 317 ? -8.876 -3.287 -14.436 1.00 95.31 317 GLU A O 1
ATOM 2520 N N . TYR A 1 318 ? -8.901 -1.731 -12.813 1.00 95.25 318 TYR A N 1
ATOM 2521 C CA . TYR A 1 318 ? -8.532 -0.627 -13.695 1.00 95.25 318 TYR A CA 1
ATOM 2522 C C . TYR A 1 318 ? -7.165 -0.815 -14.353 1.00 95.25 318 TYR A C 1
ATOM 2524 O O . TYR A 1 318 ? -7.031 -0.554 -15.547 1.00 95.25 318 TYR A O 1
ATOM 2532 N N . VAL A 1 319 ? -6.157 -1.304 -13.623 1.00 93.88 319 VAL A N 1
ATOM 2533 C CA . VAL A 1 319 ? -4.822 -1.524 -14.213 1.00 93.88 319 VAL A CA 1
ATOM 2534 C C . VAL A 1 319 ? -4.836 -2.638 -15.262 1.00 93.88 319 VAL A C 1
ATOM 2536 O O . VAL A 1 319 ? -4.149 -2.528 -16.272 1.00 93.88 319 VAL A O 1
ATOM 2539 N N . ILE A 1 320 ? -5.650 -3.681 -15.069 1.00 92.81 320 ILE A N 1
ATOM 2540 C CA . ILE A 1 320 ? -5.791 -4.778 -16.040 1.00 92.81 320 ILE A CA 1
ATOM 2541 C C . ILE A 1 320 ? -6.597 -4.332 -17.262 1.00 92.81 320 ILE A C 1
ATOM 2543 O O . ILE A 1 320 ? -6.281 -4.734 -18.383 1.00 92.81 320 ILE A O 1
ATOM 2547 N N . ALA A 1 321 ? -7.635 -3.520 -17.049 1.00 91.12 321 ALA A N 1
ATOM 2548 C CA . ALA A 1 321 ? -8.482 -2.984 -18.109 1.00 91.12 321 ALA A CA 1
ATOM 2549 C C . ALA A 1 321 ? -7.828 -1.831 -18.890 1.00 91.12 321 ALA A C 1
ATOM 2551 O O . ALA A 1 321 ? -8.354 -1.438 -19.932 1.00 91.12 321 ALA A O 1
ATOM 2552 N N . SER A 1 322 ? -6.710 -1.278 -18.403 1.00 85.75 322 SER A N 1
ATOM 2553 C CA . SER A 1 322 ? -6.039 -0.152 -19.051 1.00 85.75 322 SER A CA 1
ATOM 2554 C C . SER A 1 322 ? -5.610 -0.510 -20.481 1.00 85.75 322 SER A C 1
ATOM 2556 O O . SER A 1 322 ? -4.970 -1.549 -20.684 1.00 85.75 322 SER A O 1
ATOM 2558 N N . PRO A 1 323 ? -5.890 0.365 -21.466 1.00 75.44 323 PRO A N 1
ATOM 2559 C CA . PRO A 1 323 ? -5.332 0.254 -22.809 1.00 75.44 323 PRO A CA 1
ATOM 2560 C C . PRO A 1 323 ? -3.801 0.204 -22.770 1.00 75.44 323 PRO A C 1
ATOM 2562 O O . PRO A 1 323 ? -3.181 0.738 -21.845 1.00 75.44 323 PRO A O 1
ATOM 2565 N N . ARG A 1 324 ? -3.202 -0.460 -23.764 1.00 68.69 324 ARG A N 1
ATOM 2566 C CA . ARG A 1 324 ? -1.756 -0.750 -23.827 1.00 68.69 324 ARG A CA 1
ATOM 2567 C C . ARG A 1 324 ? -1.058 -0.110 -25.031 1.00 68.69 324 ARG A C 1
ATOM 2569 O O . ARG A 1 324 ? 0.060 -0.517 -25.347 1.00 68.69 324 ARG A O 1
ATOM 2576 N N . ASP A 1 325 ? -1.731 0.851 -25.659 1.00 55.16 325 ASP A N 1
ATOM 2577 C CA . ASP A 1 325 ? -1.333 1.513 -26.905 1.00 55.16 325 ASP A CA 1
ATOM 2578 C C . ASP A 1 325 ? -0.730 2.897 -26.638 1.00 55.16 325 ASP A C 1
ATOM 2580 O O . ASP A 1 325 ? -1.316 3.656 -25.830 1.00 55.16 325 ASP A O 1
#

Foldseek 3Di:
DDDDDDDDDDPDPVNVVVVVVVVVVVVVVVVVVVVVLDDDPLNLVVVVVVLVVCVVVPVDDPVRSVVQVVVSVVSVVVVVPPPPPPPPVCVVVCVVVVVVVVVVCVVVVVVVVVVVVVVVVVVCVVVPPDDDDPCNVVQDCLVVQQQVLCVVQPWNKDFDDPDDLVQCVCVVVLPPAKGWPGKIATPPDQQRIKIKMFSHDDDPNFFTKIKIKGWGAAQPDDLADDKWKKKKDFDAPPPPVHQRPAIAIDTDPQCVVLSVVCRPDPLNGVLCSPQHMWMKIDDRNRGRGIIIMGMDGNHYDHDNHVSNVVSVVVSSVSVNVDDDD

pLDDT: mean 75.07, std 19.05, range [31.34, 98.0]

Radius of gyration: 25.99 Å; chains: 1; bounding box: 63×59×96 Å

Sequence (325 aa):
MVLHGAHLSGISVGRVIAILAFIAVSAYLDVVHVSADHISKKESRVYLEEIDREYKDGTLSAEDYKAKLQWLEDHDAKLGEGSDVKKDVRSVSWAILSTLISIIVVGAFFAMRIRLRNRSHEQTQLLGGKKMGMAERLRDKNRDTLTQSLNAIGIQATMLDRGRAEEKIREKTMGIFGSSLGIIQVDGDRIPWINVVRLRRQDKNGPAKYRAVFGIPDPTLPVGHHPLEIKTVRKKSFPLFGKVIDVHWEARDALAPLVNVFSQDEAIINFVKDVGDIAVHTHPRQFQGWTVEVTTLHKVFTPVVFDQWQVIHKIAEYVIASPRD